Protein AF-0000000067701526 (afdb_homodimer)

Radius of gyration: 20.37 Å; Cα contacts (8 Å, |Δi|>4): 640; chains: 2; bounding box: 62×55×44 Å

Structure (mmCIF, N/CA/C/O backbone):
data_AF-0000000067701526-model_v1
#
loop_
_entity.id
_entity.type
_entity.pdbx_description
1 polymer 'C-type lectin domain-containing protein'
#
loop_
_atom_site.group_PDB
_atom_site.id
_atom_site.type_symbol
_atom_site.label_atom_id
_atom_site.label_alt_id
_atom_site.label_comp_id
_atom_site.label_asym_id
_atom_site.label_entity_id
_atom_site.label_seq_id
_atom_site.pdbx_PDB_ins_code
_atom_site.Cartn_x
_atom_site.Cartn_y
_atom_site.Cartn_z
_atom_site.occupancy
_atom_site.B_iso_or_equiv
_atom_site.auth_seq_id
_atom_site.auth_comp_id
_atom_site.auth_asym_id
_atom_site.auth_atom_id
_atom_site.pdbx_PDB_model_num
ATOM 1 N N . HIS A 1 1 ? 39.625 -8.375 4.285 1 40.81 1 HIS A N 1
ATOM 2 C CA . HIS A 1 1 ? 38.719 -8.391 3.15 1 40.81 1 HIS A CA 1
ATOM 3 C C . HIS A 1 1 ? 37.281 -8.508 3.615 1 40.81 1 HIS A C 1
ATOM 5 O O . HIS A 1 1 ? 36.844 -9.57 4.086 1 40.81 1 HIS A O 1
ATOM 11 N N . ASP A 1 2 ? 36.656 -7.477 4.184 1 46.53 2 ASP A N 1
ATOM 12 C CA . ASP A 1 2 ? 35.375 -7.363 4.863 1 46.53 2 ASP A CA 1
ATOM 13 C C . ASP A 1 2 ? 34.219 -7.715 3.924 1 46.53 2 ASP A C 1
ATOM 15 O O . ASP A 1 2 ? 33.906 -6.957 3.002 1 46.53 2 ASP A O 1
ATOM 19 N N . MET A 1 3 ? 34.094 -8.961 3.568 1 48.84 3 MET A N 1
ATOM 20 C CA . MET A 1 3 ? 33.125 -9.461 2.58 1 48.84 3 MET A CA 1
ATOM 21 C C . MET A 1 3 ? 31.719 -9.047 2.939 1 48.84 3 MET A C 1
ATOM 23 O O . MET A 1 3 ? 31.281 -9.227 4.078 1 48.84 3 MET A O 1
ATOM 27 N N . LYS A 1 4 ? 31.234 -7.996 2.352 1 58.03 4 LYS A N 1
ATOM 28 C CA . LYS A 1 4 ? 29.859 -7.578 2.557 1 58.03 4 LYS A CA 1
ATOM 29 C C . LYS A 1 4 ? 28.906 -8.773 2.48 1 58.03 4 LYS A C 1
ATOM 31 O O . LYS A 1 4 ? 29.031 -9.617 1.591 1 58.03 4 LYS A O 1
ATOM 36 N N . PRO A 1 5 ? 28.281 -9.047 3.572 1 64 5 PRO A N 1
ATOM 37 C CA . PRO A 1 5 ? 27.375 -10.195 3.561 1 64 5 PRO A CA 1
ATOM 38 C C . PRO A 1 5 ? 26.516 -10.25 2.297 1 64 5 PRO A C 1
ATOM 40 O O . PRO A 1 5 ? 26.156 -9.211 1.74 1 64 5 PRO A O 1
ATOM 43 N N . LYS A 1 6 ? 26.547 -11.297 1.595 1 71.44 6 LYS A N 1
ATOM 44 C CA . LYS A 1 6 ? 25.828 -11.5 0.347 1 71.44 6 LYS A CA 1
ATOM 45 C C . LYS A 1 6 ? 24.312 -11.414 0.572 1 71.44 6 LYS A C 1
ATOM 47 O O . LYS A 1 6 ? 23.797 -11.984 1.532 1 71.44 6 LYS A O 1
ATOM 52 N N . LYS A 1 7 ? 23.625 -10.594 -0.205 1 82.75 7 LYS A N 1
ATOM 53 C CA . LYS A 1 7 ? 22.156 -10.523 -0.244 1 82.75 7 LYS A CA 1
ATOM 54 C C . LYS A 1 7 ? 21.562 -11.844 -0.719 1 82.75 7 LYS A C 1
ATOM 56 O O . LYS A 1 7 ? 22 -12.406 -1.725 1 82.75 7 LYS A O 1
ATOM 61 N N . GLN A 1 8 ? 20.891 -12.586 0.17 1 88.44 8 GLN A N 1
ATOM 62 C CA . GLN A 1 8 ? 20.219 -13.812 -0.241 1 88.44 8 GLN A CA 1
ATOM 63 C C . GLN A 1 8 ? 18.766 -13.828 0.238 1 88.44 8 GLN A C 1
ATOM 65 O O . GLN A 1 8 ? 18.469 -13.328 1.324 1 88.44 8 GLN A O 1
ATOM 70 N N . CYS A 1 9 ? 17.953 -14.445 -0.616 1 94.56 9 CYS A N 1
ATOM 71 C CA . CYS A 1 9 ? 16.562 -14.633 -0.199 1 94.56 9 CYS A CA 1
ATOM 72 C C . CYS A 1 9 ? 16.469 -15.711 0.874 1 94.56 9 CYS A C 1
ATOM 74 O O . CYS A 1 9 ? 17.25 -16.656 0.885 1 94.56 9 CYS A O 1
ATOM 76 N N . PRO A 1 10 ? 15.594 -15.594 1.808 1 92.56 10 PRO A N 1
ATOM 77 C CA . PRO A 1 10 ? 15.359 -16.672 2.773 1 92.56 10 PRO A CA 1
ATOM 78 C C . PRO A 1 10 ? 14.977 -17.984 2.105 1 92.56 10 PRO A C 1
ATOM 80 O O . PRO A 1 10 ? 14.508 -18 0.963 1 92.56 10 PRO A O 1
ATOM 83 N N . ASN A 1 11 ? 15.18 -19.047 2.859 1 92.06 11 ASN A N 1
ATOM 84 C CA . ASN A 1 11 ? 14.805 -20.359 2.342 1 92.06 11 ASN A CA 1
ATOM 85 C C . ASN A 1 11 ? 13.352 -20.375 1.878 1 92.06 11 ASN A C 1
ATOM 87 O O . ASN A 1 11 ? 12.477 -19.828 2.545 1 92.06 11 ASN A O 1
ATOM 91 N N . GLY A 1 12 ? 13.117 -21.016 0.699 1 94.25 12 GLY A N 1
ATOM 92 C CA . GLY A 1 12 ? 11.766 -21.141 0.179 1 94.25 12 GLY A CA 1
ATOM 93 C C . GLY A 1 12 ? 11.383 -20.031 -0.775 1 94.25 12 GLY A C 1
ATOM 94 O O . GLY A 1 12 ? 10.414 -20.156 -1.53 1 94.25 12 GLY A O 1
ATOM 95 N N . TRP A 1 13 ? 12.133 -18.953 -0.686 1 96.69 13 TRP A N 1
ATOM 96 C CA . TRP A 1 13 ? 11.883 -17.828 -1.585 1 96.69 13 TRP A CA 1
ATOM 97 C C . TRP A 1 13 ? 12.773 -17.922 -2.818 1 96.69 13 TRP A C 1
ATOM 99 O O . TRP A 1 13 ? 13.906 -18.406 -2.746 1 96.69 13 TRP A O 1
ATOM 109 N N . THR A 1 14 ? 12.289 -17.453 -3.939 1 96.88 14 THR A N 1
ATOM 110 C CA . THR A 1 14 ? 13.039 -17.484 -5.191 1 96.88 14 THR A CA 1
ATOM 111 C C . THR A 1 14 ? 13.461 -16.062 -5.594 1 96.88 14 THR A C 1
ATOM 113 O O . THR A 1 14 ? 12.641 -15.148 -5.598 1 96.88 14 THR A O 1
ATOM 116 N N . GLU A 1 15 ? 14.672 -15.961 -5.941 1 95.31 15 GLU A N 1
ATOM 117 C CA . GLU A 1 15 ? 15.25 -14.648 -6.219 1 95.31 15 GLU A CA 1
ATOM 118 C C . GLU A 1 15 ? 15.047 -14.25 -7.68 1 95.31 15 GLU A C 1
ATOM 120 O O . GLU A 1 15 ? 15.18 -15.086 -8.578 1 95.31 15 GLU A O 1
ATOM 125 N N . TYR A 1 16 ? 14.695 -12.945 -7.859 1 96.31 16 TYR A N 1
ATOM 126 C CA . TYR A 1 16 ? 14.672 -12.312 -9.172 1 96.31 16 TYR A CA 1
ATOM 127 C C . TYR A 1 16 ? 14.945 -10.82 -9.062 1 96.31 16 TYR A C 1
ATOM 129 O O . TYR A 1 16 ? 14.172 -10.078 -8.453 1 96.31 16 TYR A O 1
ATOM 137 N N . SER A 1 17 ? 16.016 -10.312 -9.68 1 94.12 17 SER A N 1
ATOM 138 C CA . SER A 1 17 ? 16.359 -8.898 -9.766 1 94.12 17 SER A CA 1
ATOM 139 C C . SER A 1 17 ? 16.281 -8.227 -8.391 1 94.12 17 SER A C 1
ATOM 141 O O . SER A 1 17 ? 15.602 -7.219 -8.227 1 94.12 17 SER A O 1
ATOM 143 N N . ASN A 1 18 ? 16.875 -8.82 -7.422 1 92.94 18 ASN A N 1
ATOM 144 C CA . ASN A 1 18 ? 17 -8.305 -6.062 1 92.94 18 ASN A CA 1
ATOM 145 C C . ASN A 1 18 ? 15.664 -8.344 -5.324 1 92.94 18 ASN A C 1
ATOM 147 O O . ASN A 1 18 ? 15.453 -7.57 -4.387 1 92.94 18 ASN A O 1
ATOM 151 N N . LEU A 1 19 ? 14.805 -9.133 -5.797 1 96.5 19 LEU A N 1
ATOM 152 C CA . LEU A 1 19 ? 13.539 -9.406 -5.133 1 96.5 19 LEU A CA 1
ATOM 153 C C . LEU A 1 19 ? 13.398 -10.883 -4.809 1 96.5 19 LEU A C 1
ATOM 155 O O . LEU A 1 19 ? 14.023 -11.727 -5.457 1 96.5 19 LEU A O 1
ATOM 159 N N . CYS A 1 20 ? 12.68 -11.18 -3.812 1 97.44 20 CYS A N 1
ATOM 160 C CA . CYS A 1 20 ? 12.367 -12.547 -3.404 1 97.44 20 CYS A CA 1
ATOM 161 C C . CYS A 1 20 ? 10.875 -12.828 -3.543 1 97.44 20 CYS A C 1
ATOM 163 O O . CYS A 1 20 ? 10.047 -12.086 -3.01 1 97.44 20 CYS A O 1
ATOM 165 N N . PHE A 1 21 ? 10.586 -13.875 -4.211 1 98.44 21 PHE A N 1
ATOM 166 C CA . PHE A 1 21 ? 9.203 -14.242 -4.488 1 98.44 21 PHE A CA 1
ATOM 167 C C . PHE A 1 21 ? 8.859 -15.586 -3.854 1 98.44 21 PHE A C 1
ATOM 169 O O . PHE A 1 21 ? 9.719 -16.453 -3.736 1 98.44 21 PHE A O 1
ATOM 176 N N . ILE A 1 22 ? 7.641 -15.75 -3.506 1 98.31 22 ILE A N 1
ATOM 177 C CA . ILE A 1 22 ? 7.168 -17.047 -3.037 1 98.31 22 ILE A CA 1
ATOM 178 C C . ILE A 1 22 ? 5.719 -17.25 -3.473 1 98.31 22 ILE A C 1
ATOM 180 O O . ILE A 1 22 ? 4.938 -16.297 -3.531 1 98.31 22 ILE A O 1
ATOM 184 N N . TYR A 1 23 ? 5.43 -18.453 -3.879 1 98.56 23 TYR A N 1
ATOM 185 C CA . TYR A 1 23 ? 4.066 -18.859 -4.184 1 98.56 23 TYR A CA 1
ATOM 186 C C . TYR A 1 23 ? 3.375 -19.422 -2.945 1 98.56 23 TYR A C 1
ATOM 188 O O . TYR A 1 23 ? 3.898 -20.328 -2.291 1 98.56 23 TYR A O 1
ATOM 196 N N . VAL A 1 24 ? 2.225 -18.906 -2.625 1 98.62 24 VAL A N 1
ATOM 197 C CA . VAL A 1 24 ? 1.443 -19.375 -1.483 1 98.62 24 VAL A CA 1
ATOM 198 C C . VAL A 1 24 ? 0.252 -20.203 -1.971 1 98.62 24 VAL A C 1
ATOM 200 O O . VAL A 1 24 ? -0.674 -19.656 -2.58 1 98.62 24 VAL A O 1
ATOM 203 N N . PHE A 1 25 ? 0.194 -21.422 -1.595 1 97.75 25 PHE A N 1
ATOM 204 C CA . PHE A 1 25 ? -0.76 -22.391 -2.119 1 97.75 25 PHE A CA 1
ATOM 205 C C . PHE A 1 25 ? -2.145 -22.156 -1.525 1 97.75 25 PHE A C 1
ATOM 207 O O . PHE A 1 25 ? -3.156 -22.422 -2.182 1 97.75 25 PHE A O 1
ATOM 214 N N . HIS A 1 26 ? -2.158 -21.734 -0.288 1 97.88 26 HIS A N 1
ATOM 215 C CA . HIS A 1 26 ? -3.428 -21.625 0.419 1 97.88 26 HIS A CA 1
ATOM 216 C C . HIS A 1 26 ? -4.328 -20.578 -0.228 1 97.88 26 HIS A C 1
ATOM 218 O O . HIS A 1 26 ? -3.914 -19.422 -0.409 1 97.88 26 HIS A O 1
ATOM 224 N N . ALA A 1 27 ? -5.535 -20.984 -0.622 1 98.38 27 ALA A N 1
ATOM 225 C CA . ALA A 1 27 ? -6.484 -20.062 -1.243 1 98.38 27 ALA A CA 1
ATOM 226 C C . ALA A 1 27 ? -7.078 -19.109 -0.214 1 98.38 27 ALA A C 1
ATOM 228 O O . ALA A 1 27 ? -7.543 -19.531 0.845 1 98.38 27 ALA A O 1
ATOM 229 N N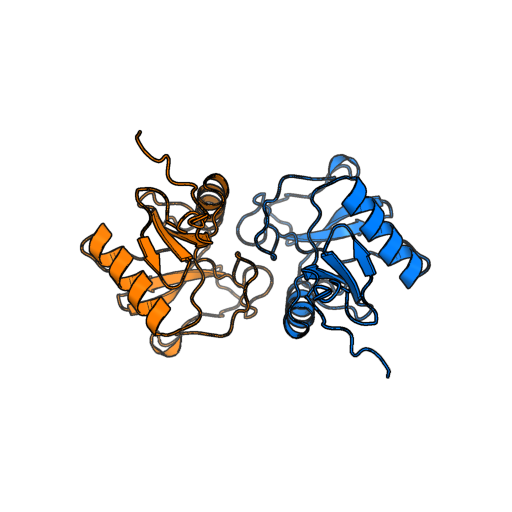 . MET A 1 28 ? -7.023 -17.844 -0.523 1 98.69 28 MET A N 1
ATOM 230 C CA . MET A 1 28 ? -7.512 -16.766 0.335 1 98.69 28 MET A CA 1
ATOM 231 C C . MET A 1 28 ? -8.141 -15.656 -0.494 1 98.69 28 MET A C 1
ATOM 233 O O . MET A 1 28 ? -7.934 -15.586 -1.707 1 98.69 28 MET A O 1
ATOM 237 N N . SER A 1 29 ? -8.977 -14.859 0.149 1 98.5 29 SER A N 1
ATOM 238 C CA . SER A 1 29 ? -9.367 -13.617 -0.511 1 98.5 29 SER A CA 1
ATOM 239 C C . SER A 1 29 ? -8.148 -12.734 -0.772 1 98.5 29 SER A C 1
ATOM 241 O O . SER A 1 29 ? -7.07 -12.977 -0.234 1 98.5 29 SER A O 1
ATOM 243 N N . TRP A 1 30 ? -8.312 -11.805 -1.614 1 98.56 30 TRP A N 1
ATOM 244 C CA . TRP A 1 30 ? -7.207 -10.898 -1.925 1 98.56 30 TRP A CA 1
ATOM 245 C C . TRP A 1 30 ? -6.664 -10.25 -0.658 1 98.56 30 TRP A C 1
ATOM 247 O O . TRP A 1 30 ? -5.449 -10.195 -0.452 1 98.56 30 TRP A O 1
ATOM 257 N N . ALA A 1 31 ? -7.578 -9.75 0.185 1 98.44 31 ALA A N 1
ATOM 258 C CA . ALA A 1 31 ? -7.184 -9.062 1.412 1 98.44 31 ALA A CA 1
ATOM 259 C C . ALA A 1 31 ? -6.484 -10.016 2.377 1 98.44 31 ALA A C 1
ATOM 261 O O . ALA A 1 31 ? -5.484 -9.648 2.998 1 98.44 31 ALA A O 1
ATOM 262 N N . GLN A 1 32 ? -7.051 -11.156 2.514 1 98.69 32 GLN A N 1
ATOM 263 C CA . GLN A 1 32 ? -6.426 -12.156 3.373 1 98.69 32 GLN A CA 1
ATOM 264 C C . GLN A 1 32 ? -5.047 -12.547 2.85 1 98.69 32 GLN A C 1
ATOM 266 O O . GLN A 1 32 ? -4.129 -12.797 3.633 1 98.69 32 GLN A O 1
ATOM 271 N N . ALA A 1 33 ? -4.918 -12.695 1.568 1 98.88 33 ALA A N 1
ATOM 272 C CA . ALA A 1 33 ? -3.629 -13 0.951 1 98.88 33 ALA A CA 1
ATOM 273 C C . ALA A 1 33 ? -2.607 -11.906 1.25 1 98.88 33 ALA A C 1
ATOM 275 O O . ALA A 1 33 ? -1.458 -12.195 1.591 1 98.88 33 ALA A O 1
ATOM 276 N N . GLN A 1 34 ? -3.02 -10.648 1.104 1 98.75 34 GLN A N 1
ATOM 277 C CA . GLN A 1 34 ? -2.121 -9.539 1.428 1 98.75 34 GLN A CA 1
ATOM 278 C C . GLN A 1 34 ? -1.713 -9.578 2.898 1 98.75 34 GLN A C 1
ATOM 280 O O . GLN A 1 34 ? -0.557 -9.312 3.234 1 98.75 34 GLN A O 1
ATOM 285 N N . ARG A 1 35 ? -2.627 -9.844 3.752 1 98.31 35 ARG A N 1
ATOM 286 C CA . ARG A 1 35 ? -2.301 -9.953 5.168 1 98.31 35 ARG A CA 1
ATOM 287 C C . ARG A 1 35 ? -1.279 -11.055 5.41 1 98.31 35 ARG A C 1
ATOM 289 O O . ARG A 1 35 ? -0.367 -10.898 6.227 1 98.31 35 ARG A O 1
ATOM 296 N N . ASN A 1 36 ? -1.494 -12.188 4.797 1 98.5 36 ASN A N 1
ATOM 297 C CA . ASN A 1 36 ? -0.546 -13.297 4.918 1 98.5 36 ASN A CA 1
ATOM 298 C C . ASN A 1 36 ? 0.851 -12.883 4.457 1 98.5 36 ASN A C 1
ATOM 300 O O . ASN A 1 36 ? 1.844 -13.219 5.105 1 98.5 36 ASN A O 1
ATOM 304 N N . CYS A 1 37 ? 0.937 -12.227 3.281 1 98.56 37 CYS A N 1
ATOM 305 C CA . CYS A 1 37 ? 2.221 -11.719 2.811 1 98.56 37 CYS A CA 1
ATOM 306 C C . CYS A 1 37 ? 2.83 -10.758 3.82 1 98.56 37 CYS A C 1
ATOM 308 O O . CYS A 1 37 ? 4.035 -10.797 4.082 1 98.56 37 CYS A O 1
ATOM 310 N N . ASP A 1 38 ? 2.031 -9.922 4.352 1 97.44 38 ASP A N 1
ATOM 311 C CA . ASP A 1 38 ? 2.473 -8.93 5.328 1 97.44 38 ASP A CA 1
ATOM 312 C C . ASP A 1 38 ? 3.127 -9.602 6.535 1 97.44 38 ASP A C 1
ATOM 314 O O . ASP A 1 38 ? 4.113 -9.102 7.074 1 97.44 38 ASP A O 1
ATOM 318 N N . PHE A 1 39 ? 2.562 -10.656 6.969 1 96.19 39 PHE A N 1
ATOM 319 C CA . PHE A 1 39 ? 3.113 -11.391 8.102 1 96.19 39 PHE A CA 1
ATOM 320 C C . PHE A 1 39 ? 4.539 -11.836 7.812 1 96.19 39 PHE A C 1
ATOM 322 O O . PHE A 1 39 ? 5.359 -11.945 8.727 1 96.19 39 PHE A O 1
ATOM 329 N N . MET A 1 40 ? 4.852 -12.023 6.562 1 95.88 40 MET A N 1
ATOM 330 C CA . MET A 1 40 ? 6.191 -12.438 6.16 1 95.88 40 MET A CA 1
ATOM 331 C C . MET A 1 40 ? 7.035 -11.234 5.754 1 95.88 40 MET A C 1
ATOM 333 O O . MET A 1 40 ? 8.039 -11.383 5.059 1 95.88 40 MET A O 1
ATOM 337 N N . LYS A 1 41 ? 6.516 -10.047 6.125 1 95.31 41 LYS A N 1
ATOM 338 C CA . LYS A 1 41 ? 7.195 -8.789 5.805 1 95.31 41 LYS A CA 1
ATOM 339 C C . LYS A 1 41 ? 7.328 -8.609 4.293 1 95.31 41 LYS A C 1
ATOM 341 O O . LYS A 1 41 ? 8.383 -8.188 3.805 1 95.31 41 LYS A O 1
ATOM 346 N N . ALA A 1 42 ? 6.363 -9.039 3.605 1 97.88 42 ALA A N 1
ATOM 347 C CA . ALA A 1 42 ? 6.254 -8.977 2.15 1 97.88 42 ALA A CA 1
ATOM 348 C C . ALA A 1 42 ? 4.93 -8.344 1.728 1 97.88 42 ALA A C 1
ATOM 350 O O . ALA A 1 42 ? 4.211 -7.781 2.557 1 97.88 42 ALA A O 1
ATOM 351 N N . ASN A 1 43 ? 4.676 -8.281 0.457 1 98.75 43 ASN A N 1
ATOM 352 C CA . ASN A 1 43 ? 3.414 -7.871 -0.151 1 98.75 43 ASN A CA 1
ATOM 353 C C . ASN A 1 43 ? 3.006 -8.805 -1.284 1 98.75 43 ASN A C 1
ATOM 355 O O . ASN A 1 43 ? 3.824 -9.586 -1.772 1 98.75 43 ASN A O 1
ATOM 359 N N . LEU A 1 44 ? 1.686 -8.773 -1.616 1 98.81 44 LEU A N 1
ATOM 360 C CA . LEU A 1 44 ? 1.337 -9.367 -2.904 1 98.81 44 LEU A CA 1
ATOM 361 C C . LEU A 1 44 ? 2.191 -8.773 -4.02 1 98.81 44 LEU A C 1
ATOM 363 O O . LEU A 1 44 ? 2.459 -7.57 -4.035 1 98.81 44 LEU A O 1
ATOM 367 N N . ALA A 1 45 ? 2.574 -9.586 -4.941 1 98.44 45 ALA A N 1
ATOM 368 C CA . ALA A 1 45 ? 3.615 -9.234 -5.906 1 98.44 45 ALA A CA 1
ATOM 369 C C . ALA A 1 45 ? 3.094 -8.242 -6.941 1 98.44 45 ALA A C 1
ATOM 371 O O . ALA A 1 45 ? 1.938 -8.328 -7.363 1 98.44 45 ALA A O 1
ATOM 372 N N . SER A 1 46 ? 3.928 -7.359 -7.309 1 97.69 46 SER A N 1
ATOM 373 C CA . SER A 1 46 ? 3.75 -6.496 -8.469 1 97.69 46 SER A CA 1
ATOM 374 C C . SER A 1 46 ? 4.609 -6.961 -9.641 1 97.69 46 SER A C 1
ATOM 376 O O . SER A 1 46 ? 5.523 -7.766 -9.461 1 97.69 46 SER A O 1
ATOM 378 N N . VAL A 1 47 ? 4.254 -6.527 -10.805 1 95.06 47 VAL A N 1
ATOM 379 C CA . VAL A 1 47 ? 4.996 -6.859 -12.016 1 95.06 47 VAL A CA 1
ATOM 380 C C . VAL A 1 47 ? 5.25 -5.598 -12.828 1 95.06 47 VAL A C 1
ATOM 382 O O . VAL A 1 47 ? 4.324 -4.824 -13.094 1 95.06 47 VAL A O 1
ATOM 385 N N . HIS A 1 48 ? 6.504 -5.453 -13.242 1 95.06 48 HIS A N 1
ATOM 386 C CA . HIS A 1 48 ? 6.852 -4.168 -13.836 1 95.06 48 HIS A CA 1
ATOM 387 C C . HIS A 1 48 ? 7.402 -4.344 -15.25 1 95.06 48 HIS A C 1
ATOM 389 O O . HIS A 1 48 ? 7.504 -3.377 -16 1 95.06 48 HIS A O 1
ATOM 395 N N . THR A 1 49 ? 7.773 -5.547 -15.625 1 93.88 49 THR A N 1
ATOM 396 C CA . THR A 1 49 ? 8.258 -5.836 -16.969 1 93.88 49 THR A CA 1
ATOM 397 C C . THR A 1 49 ? 7.727 -7.184 -17.453 1 93.88 49 THR A C 1
ATOM 399 O O . THR A 1 49 ? 7.191 -7.965 -16.672 1 93.88 49 THR A O 1
ATOM 402 N N . PHE A 1 50 ? 7.855 -7.391 -18.781 1 91.12 50 PHE A N 1
ATOM 403 C CA . PHE A 1 50 ? 7.465 -8.664 -19.375 1 91.12 50 PHE A CA 1
ATOM 404 C C . PHE A 1 50 ? 8.297 -9.805 -18.797 1 91.12 50 PHE A C 1
ATOM 406 O O . PHE A 1 50 ? 7.77 -10.891 -18.516 1 91.12 50 PHE A O 1
ATOM 413 N N . GLU A 1 51 ? 9.531 -9.539 -18.594 1 94.25 51 GLU A N 1
ATOM 414 C CA . GLU A 1 51 ? 10.43 -10.555 -18.062 1 94.25 51 GLU A CA 1
ATOM 415 C C . GLU A 1 51 ? 10.039 -10.945 -16.641 1 94.25 51 GLU A C 1
ATOM 417 O O . GLU A 1 51 ? 10.062 -12.125 -16.281 1 94.25 51 GLU A O 1
ATOM 422 N N . GLU A 1 52 ? 9.758 -9.938 -15.875 1 94.75 52 GLU A N 1
ATOM 423 C CA . GLU A 1 52 ? 9.32 -10.195 -14.508 1 94.75 52 GLU A CA 1
ATOM 424 C C . GLU A 1 52 ? 8.016 -10.992 -14.484 1 94.75 52 GLU A C 1
ATOM 426 O O . GLU A 1 52 ? 7.836 -11.867 -13.641 1 94.75 52 GLU A O 1
ATOM 431 N N . TYR A 1 53 ? 7.113 -10.719 -15.375 1 92.81 53 TYR A N 1
ATOM 432 C CA . TYR A 1 53 ? 5.859 -11.453 -15.5 1 92.81 53 TYR A CA 1
ATOM 433 C C . TYR A 1 53 ? 6.117 -12.922 -15.82 1 92.81 53 TYR A C 1
ATOM 435 O O . TYR A 1 53 ? 5.516 -13.805 -15.211 1 92.81 53 TYR A O 1
ATOM 443 N N . LYS A 1 54 ? 6.953 -13.164 -16.781 1 92.44 54 LYS A N 1
ATOM 444 C CA . LYS A 1 54 ? 7.305 -14.531 -17.156 1 92.44 54 LYS A CA 1
ATOM 445 C C . LYS A 1 54 ? 7.926 -15.281 -15.977 1 92.44 54 LYS A C 1
ATOM 447 O O . LYS A 1 54 ? 7.66 -16.469 -15.781 1 92.44 54 LYS A O 1
ATOM 452 N N . PHE A 1 55 ? 8.742 -14.57 -15.305 1 96.19 55 PHE A N 1
ATOM 453 C CA . PHE A 1 55 ? 9.344 -15.18 -14.125 1 96.19 55 PHE A CA 1
ATOM 454 C C . PHE A 1 55 ? 8.266 -15.656 -13.148 1 96.19 55 PHE A C 1
ATOM 456 O O . PHE A 1 55 ? 8.328 -16.781 -12.648 1 96.19 55 PHE A O 1
ATOM 463 N N . VAL A 1 56 ? 7.285 -14.758 -12.836 1 96.19 56 VAL A N 1
ATOM 464 C CA . VAL A 1 56 ? 6.207 -15.078 -11.914 1 96.19 56 VAL A CA 1
ATOM 465 C C . VAL A 1 56 ? 5.406 -16.266 -12.445 1 96.19 56 VAL A C 1
ATOM 467 O O . VAL A 1 56 ? 5.043 -17.172 -11.68 1 96.19 56 VAL A O 1
ATOM 470 N N . GLN A 1 57 ? 5.125 -16.297 -13.742 1 93.69 57 GLN A N 1
ATOM 471 C CA . GLN A 1 57 ? 4.422 -17.422 -14.352 1 93.69 57 GLN A CA 1
ATOM 472 C C . GLN A 1 57 ? 5.184 -18.734 -14.148 1 93.69 57 GLN A C 1
ATOM 474 O O . GLN A 1 57 ? 4.582 -19.766 -13.859 1 93.69 57 GLN A O 1
ATOM 479 N N . HIS A 1 58 ? 6.449 -18.656 -14.312 1 95.62 58 HIS A N 1
ATOM 480 C CA . HIS A 1 58 ? 7.281 -19.844 -14.141 1 95.62 58 HIS A CA 1
ATOM 481 C C . HIS A 1 58 ? 7.277 -20.297 -12.688 1 95.62 58 HIS A C 1
ATOM 483 O O . HIS A 1 58 ? 7.258 -21.5 -12.414 1 95.62 58 HIS A O 1
ATOM 489 N N . LEU A 1 59 ? 7.363 -19.359 -11.805 1 97.31 59 LEU A N 1
ATOM 490 C CA . LEU A 1 59 ? 7.305 -19.688 -10.383 1 97.31 59 LEU A CA 1
ATOM 491 C C . LEU A 1 59 ? 6.039 -20.469 -10.047 1 97.31 59 LEU A C 1
ATOM 493 O O . LEU A 1 59 ? 6.09 -21.469 -9.336 1 97.31 59 LEU A O 1
ATOM 497 N N . ILE A 1 60 ? 4.918 -20.031 -10.57 1 96.5 60 ILE A N 1
ATOM 498 C CA . ILE A 1 60 ? 3.633 -20.672 -10.328 1 96.5 60 ILE A CA 1
ATOM 499 C C . ILE A 1 60 ? 3.627 -22.078 -10.945 1 96.5 60 ILE A C 1
ATOM 501 O O . ILE A 1 60 ? 3.248 -23.047 -10.297 1 96.5 60 ILE A O 1
ATOM 505 N N . PHE A 1 61 ? 4.066 -22.125 -12.141 1 95 61 PHE A N 1
ATOM 506 C CA . PHE A 1 61 ? 4.074 -23.406 -12.844 1 95 61 PHE A CA 1
ATOM 507 C C . PHE A 1 61 ? 4.965 -24.406 -12.133 1 95 61 PHE A C 1
ATOM 509 O O . PHE A 1 61 ? 4.605 -25.578 -12 1 95 61 PHE A O 1
ATOM 516 N N . ASN A 1 62 ? 6.125 -23.969 -11.742 1 96.25 62 ASN A N 1
ATOM 517 C CA . ASN A 1 62 ? 7.059 -24.844 -11.055 1 96.25 62 ASN A CA 1
ATOM 518 C C . ASN A 1 62 ? 6.5 -25.328 -9.719 1 96.25 62 ASN A C 1
ATOM 520 O O . ASN A 1 62 ? 6.816 -26.438 -9.273 1 96.25 62 ASN A O 1
ATOM 524 N N . SER A 1 63 ? 5.68 -24.5 -9.164 1 95.81 63 SER A N 1
ATOM 525 C CA . SER A 1 63 ? 5.125 -24.812 -7.852 1 95.81 63 SER A CA 1
ATOM 526 C C . SER A 1 63 ? 3.908 -25.734 -7.973 1 95.81 63 SER A C 1
ATOM 528 O O . SER A 1 63 ? 3.639 -26.531 -7.082 1 95.81 63 SER A O 1
ATOM 530 N N . THR A 1 64 ? 3.162 -25.625 -9.062 1 95.31 64 THR A N 1
ATOM 531 C CA . THR A 1 64 ? 1.861 -26.281 -9.125 1 95.31 64 THR A CA 1
ATOM 532 C C . THR A 1 64 ? 1.79 -27.234 -10.32 1 95.31 64 THR A C 1
ATOM 534 O O . THR A 1 64 ? 0.867 -28.047 -10.422 1 95.31 64 THR A O 1
ATOM 537 N N . HIS A 1 65 ? 2.736 -27.172 -11.227 1 94.31 65 HIS A N 1
ATOM 538 C CA . HIS A 1 65 ? 2.758 -27.906 -12.484 1 94.31 65 HIS A CA 1
ATOM 539 C C . HIS A 1 65 ? 1.548 -27.547 -13.344 1 94.31 65 HIS A C 1
ATOM 541 O O . HIS A 1 65 ? 1.048 -28.406 -14.094 1 94.31 65 HIS A O 1
ATOM 547 N N . ALA A 1 66 ? 1.026 -26.344 -13.109 1 91.94 66 ALA A N 1
ATOM 548 C CA . ALA A 1 66 ? -0.093 -25.812 -13.883 1 91.94 66 ALA A CA 1
ATOM 549 C C . ALA A 1 66 ? -0.091 -24.297 -13.875 1 91.94 66 ALA A C 1
ATOM 551 O O . ALA A 1 66 ? 0.628 -23.672 -13.086 1 91.94 66 ALA A O 1
ATOM 552 N N . SER A 1 67 ? -0.802 -23.703 -14.789 1 91.5 67 SER A N 1
ATOM 553 C CA . SER A 1 67 ? -1.026 -22.266 -14.781 1 91.5 67 SER A CA 1
ATOM 554 C C . SER A 1 67 ? -2.197 -21.891 -13.875 1 91.5 67 SER A C 1
ATOM 556 O O . SER A 1 67 ? -3.227 -21.406 -14.352 1 91.5 67 SER A O 1
ATOM 558 N N . GLN A 1 68 ? -1.965 -21.984 -12.648 1 93.5 68 GLN A N 1
ATOM 559 C CA . GLN A 1 68 ? -3.01 -21.797 -11.648 1 93.5 68 GLN A CA 1
ATOM 560 C C . GLN A 1 68 ? -3.371 -20.312 -11.508 1 93.5 68 GLN A C 1
ATOM 562 O O . GLN A 1 68 ? -2.488 -19.453 -11.477 1 93.5 68 GLN A O 1
ATOM 567 N N . GLN A 1 69 ? -4.691 -20 -11.547 1 94.75 69 GLN A N 1
ATOM 568 C CA . GLN A 1 69 ? -5.113 -18.641 -11.203 1 94.75 69 GLN A CA 1
ATOM 569 C C . GLN A 1 69 ? -4.531 -18.203 -9.867 1 94.75 69 GLN A C 1
ATOM 571 O O . GLN A 1 69 ? -4.582 -18.953 -8.883 1 94.75 69 GLN A O 1
ATOM 576 N N . THR A 1 70 ? -3.955 -16.984 -9.875 1 97 70 THR A N 1
ATOM 577 C CA . THR A 1 70 ? -3.176 -16.547 -8.719 1 97 70 THR A CA 1
ATOM 578 C C . THR A 1 70 ? -3.314 -15.039 -8.516 1 97 70 THR A C 1
ATOM 580 O O . THR A 1 70 ? -3.27 -14.266 -9.477 1 97 70 THR A O 1
ATOM 583 N N . TRP A 1 71 ? -3.525 -14.648 -7.195 1 98.12 71 TRP A N 1
ATOM 584 C CA . TRP A 1 71 ? -3.574 -13.227 -6.875 1 98.12 71 TRP A CA 1
ATOM 585 C C . TRP A 1 71 ? -2.215 -12.57 -7.098 1 98.12 71 TRP A C 1
ATOM 587 O O . TRP A 1 71 ? -1.18 -13.133 -6.73 1 98.12 71 TRP A O 1
ATOM 597 N N . LEU A 1 72 ? -2.232 -11.445 -7.715 1 97.81 72 LEU A N 1
ATOM 598 C CA . LEU A 1 72 ? -1.158 -10.461 -7.609 1 97.81 72 LEU A CA 1
ATOM 599 C C . LEU A 1 72 ? -1.619 -9.234 -6.832 1 97.81 72 LEU A C 1
ATOM 601 O O . LEU A 1 72 ? -2.744 -9.203 -6.328 1 97.81 72 LEU A O 1
ATOM 605 N N . GLY A 1 73 ? -0.74 -8.266 -6.73 1 98.44 73 GLY A N 1
ATOM 606 C CA . GLY A 1 73 ? -0.99 -7.176 -5.801 1 98.44 73 GLY A CA 1
ATOM 607 C C . GLY A 1 73 ? -1.769 -6.031 -6.418 1 98.44 73 GLY A C 1
ATOM 608 O O . GLY A 1 73 ? -1.902 -4.965 -5.809 1 98.44 73 GLY A O 1
ATOM 609 N N . GLY A 1 74 ? -2.277 -6.156 -7.566 1 97.19 74 GLY A N 1
ATOM 610 C CA . GLY A 1 74 ? -2.99 -5.074 -8.234 1 97.19 74 GLY A CA 1
ATOM 611 C C . GLY A 1 74 ? -4.461 -5.012 -7.863 1 97.19 74 GLY A C 1
ATOM 612 O O . GLY A 1 74 ? -5.109 -6.047 -7.695 1 97.19 74 GLY A O 1
ATOM 613 N N . SER A 1 75 ? -5.023 -3.795 -7.746 1 96.31 75 SER A N 1
ATOM 614 C CA . SER A 1 75 ? -6.445 -3.598 -7.488 1 96.31 75 SER A CA 1
ATOM 615 C C . SER A 1 75 ? -6.895 -2.201 -7.91 1 96.31 75 SER A C 1
ATOM 617 O O . SER A 1 75 ? -6.098 -1.26 -7.898 1 96.31 75 SER A O 1
ATOM 619 N N . ASP A 1 76 ? -8.094 -2.115 -8.32 1 95.31 76 ASP A N 1
ATOM 620 C CA . ASP A 1 76 ? -8.719 -0.818 -8.562 1 95.31 76 ASP A CA 1
ATOM 621 C C . ASP A 1 76 ? -9.977 -0.649 -7.715 1 95.31 76 ASP A C 1
ATOM 623 O O . ASP A 1 76 ? -10.969 -0.068 -8.172 1 95.31 76 ASP A O 1
ATOM 627 N N . ALA A 1 77 ? -9.977 -1.148 -6.535 1 94.5 77 ALA A N 1
ATOM 628 C CA . ALA A 1 77 ? -11.133 -1.235 -5.652 1 94.5 77 ALA A CA 1
ATOM 629 C C . ALA A 1 77 ? -11.562 0.148 -5.164 1 94.5 77 ALA A C 1
ATOM 631 O O . ALA A 1 77 ? -12.727 0.367 -4.836 1 94.5 77 ALA A O 1
ATOM 632 N N . GLN A 1 78 ? -10.578 1.087 -5.043 1 94.69 78 GLN A N 1
ATOM 633 C CA . GLN A 1 78 ? -10.914 2.414 -4.539 1 94.69 78 GLN A CA 1
ATOM 634 C C . GLN A 1 78 ? -11.711 3.213 -5.566 1 94.69 78 GLN A C 1
ATOM 636 O O . GLN A 1 78 ? -12.547 4.039 -5.207 1 94.69 78 GLN A O 1
ATOM 641 N N . GLU A 1 79 ? -11.391 2.947 -6.758 1 93.31 79 GLU A N 1
ATOM 642 C CA . GLU A 1 79 ? -12.078 3.584 -7.883 1 93.31 79 GLU A CA 1
ATOM 643 C C . GLU A 1 79 ? -11.859 2.801 -9.172 1 93.31 79 GLU A C 1
ATOM 645 O O . GLU A 1 79 ? -10.719 2.596 -9.602 1 93.31 79 GLU A O 1
ATOM 650 N N . ASN A 1 80 ? -13 2.443 -9.742 1 90.88 80 ASN A N 1
ATOM 651 C CA . ASN A 1 80 ? -12.945 1.635 -10.953 1 90.88 80 ASN A CA 1
ATOM 652 C C . ASN A 1 80 ? -12.055 2.275 -12.016 1 90.88 80 ASN A C 1
ATOM 654 O O . ASN A 1 80 ? -12.219 3.451 -12.344 1 90.88 80 ASN A O 1
ATOM 658 N N . GLY A 1 81 ? -11.07 1.499 -12.555 1 90.38 81 GLY A N 1
ATOM 659 C CA . GLY A 1 81 ? -10.195 1.965 -13.625 1 90.38 81 GLY A CA 1
ATOM 660 C C . GLY A 1 81 ? -8.883 2.533 -13.117 1 90.38 81 GLY A C 1
ATOM 661 O O . GLY A 1 81 ? -7.938 2.699 -13.891 1 90.38 81 GLY A O 1
ATOM 662 N N . TYR A 1 82 ? -8.781 2.812 -11.836 1 93.56 82 TYR A N 1
ATOM 663 C CA . TYR A 1 82 ? -7.535 3.264 -11.219 1 93.56 82 TYR A CA 1
ATOM 664 C C . TYR A 1 82 ? -6.805 2.107 -10.547 1 93.56 82 TYR A C 1
ATOM 666 O O . TYR A 1 82 ? -7.105 1.756 -9.406 1 93.56 82 TYR A O 1
ATOM 674 N N . TRP A 1 83 ? -5.781 1.629 -11.273 1 95 83 TRP A N 1
ATOM 675 C CA . TRP A 1 83 ? -5.074 0.453 -10.773 1 95 83 TRP A CA 1
ATOM 676 C C . TRP A 1 83 ? -3.84 0.855 -9.977 1 95 83 TRP A C 1
ATOM 678 O O . TRP A 1 83 ? -3.1 1.756 -10.375 1 95 83 TRP A O 1
ATOM 688 N N . PHE A 1 84 ? -3.711 0.184 -8.828 1 97.69 84 PHE A N 1
ATOM 689 C CA . PHE A 1 84 ? -2.551 0.406 -7.973 1 97.69 84 PHE A CA 1
ATOM 690 C C . PHE A 1 84 ? -1.956 -0.92 -7.516 1 97.69 84 PHE A C 1
ATOM 692 O O . PHE A 1 84 ? -2.678 -1.904 -7.344 1 97.69 84 PHE A O 1
ATOM 699 N N . TRP A 1 85 ? -0.586 -0.901 -7.414 1 98.19 85 TRP A N 1
ATOM 700 C CA . TRP A 1 85 ? 0.079 -2.008 -6.734 1 98.19 85 TRP A CA 1
ATOM 701 C C . TRP A 1 85 ? 0.067 -1.806 -5.223 1 98.19 85 TRP A C 1
ATOM 703 O O . TRP A 1 85 ? 0.301 -0.697 -4.734 1 98.19 85 TRP A O 1
ATOM 713 N N . ILE A 1 86 ? -0.162 -2.846 -4.469 1 98.56 86 ILE A N 1
ATOM 714 C CA . ILE A 1 86 ? -0.291 -2.754 -3.02 1 98.56 86 ILE A CA 1
ATOM 715 C C . ILE A 1 86 ? 1.087 -2.568 -2.389 1 98.56 86 ILE A C 1
ATOM 717 O O . ILE A 1 86 ? 1.196 -2.189 -1.22 1 98.56 86 ILE A O 1
ATOM 721 N N . ASP A 1 87 ? 2.193 -2.838 -3.156 1 97.62 87 ASP A N 1
ATOM 722 C CA . ASP A 1 87 ? 3.529 -2.705 -2.586 1 97.62 87 ASP A CA 1
ATOM 723 C C . ASP A 1 87 ? 4.055 -1.281 -2.748 1 97.62 87 ASP A C 1
ATOM 725 O O . ASP A 1 87 ? 5.215 -1.001 -2.428 1 97.62 87 ASP A O 1
ATOM 729 N N . GLY A 1 88 ? 3.23 -0.394 -3.275 1 96.69 88 GLY A N 1
ATOM 730 C CA . GLY A 1 88 ? 3.582 1.016 -3.34 1 96.69 88 GLY A CA 1
ATOM 731 C C . GLY A 1 88 ? 4.316 1.39 -4.613 1 96.69 88 GLY A C 1
ATOM 732 O O . GLY A 1 88 ? 4.566 2.57 -4.867 1 96.69 88 GLY A O 1
ATOM 733 N N . THR A 1 89 ? 4.715 0.427 -5.414 1 96.75 89 THR A N 1
ATOM 734 C CA . THR A 1 89 ? 5.402 0.731 -6.664 1 96.75 89 THR A CA 1
ATOM 735 C C . THR A 1 89 ? 4.418 1.235 -7.715 1 96.75 89 THR A C 1
ATOM 737 O O . THR A 1 89 ? 3.201 1.127 -7.535 1 96.75 89 THR A O 1
ATOM 740 N N . GLN A 1 90 ? 4.93 1.808 -8.75 1 95.5 90 GLN A N 1
ATOM 741 C CA . GLN A 1 90 ? 4.094 2.439 -9.766 1 95.5 90 GLN A CA 1
ATOM 742 C C . GLN A 1 90 ? 3.496 1.4 -10.711 1 95.5 90 GLN A C 1
ATOM 744 O O . GLN A 1 90 ? 4.172 0.443 -11.094 1 95.5 90 GLN A O 1
ATOM 749 N N . PHE A 1 91 ? 2.23 1.599 -11.023 1 94.81 91 PHE A N 1
ATOM 750 C CA . PHE A 1 91 ? 1.517 0.73 -11.953 1 94.81 91 PHE A CA 1
ATOM 751 C C . PHE A 1 91 ? 1.755 1.163 -13.398 1 94.81 91 PHE A C 1
ATOM 753 O O . PHE A 1 91 ? 0.973 1.935 -13.953 1 94.81 91 PHE A O 1
ATOM 760 N N . ARG A 1 92 ? 2.842 0.673 -14.023 1 88.75 92 ARG A N 1
ATOM 761 C CA . ARG A 1 92 ? 3.227 1.179 -15.336 1 88.75 92 ARG A CA 1
ATOM 762 C C . ARG A 1 92 ? 3.133 0.084 -16.391 1 88.75 92 ARG A C 1
ATOM 764 O O . ARG A 1 92 ? 2.969 0.373 -17.578 1 88.75 92 ARG A O 1
ATOM 771 N N . TYR A 1 93 ? 3.324 -1.17 -16.047 1 85.5 93 TYR A N 1
ATOM 772 C CA . TYR A 1 93 ? 3.254 -2.295 -16.969 1 85.5 93 TYR A CA 1
ATOM 773 C C . TYR A 1 93 ? 1.927 -3.033 -16.828 1 85.5 93 TYR A C 1
ATOM 775 O O . TYR A 1 93 ? 1.473 -3.301 -15.711 1 85.5 93 TYR A O 1
ATOM 783 N N . THR A 1 94 ? 1.239 -3.213 -18.016 1 78.69 94 THR A N 1
ATOM 784 C CA . THR A 1 94 ? 0.023 -4.016 -17.984 1 78.69 94 THR A CA 1
ATOM 785 C C . THR A 1 94 ? 0.033 -5.047 -19.109 1 78.69 94 THR A C 1
ATOM 787 O O . THR A 1 94 ? 0.749 -4.887 -20.109 1 78.69 94 THR A O 1
ATOM 790 N N . ASN A 1 95 ? -0.513 -6.109 -18.859 1 75.19 95 ASN A N 1
ATOM 791 C CA . ASN A 1 95 ? -0.646 -7.172 -19.844 1 75.19 95 ASN A CA 1
ATOM 792 C C . ASN A 1 95 ? -2.104 -7.582 -20.047 1 75.19 95 ASN A C 1
ATOM 794 O O . ASN A 1 95 ? -2.422 -8.773 -20.047 1 75.19 95 ASN A O 1
ATOM 798 N N . TRP A 1 96 ? -2.875 -6.539 -20.219 1 71.44 96 TRP A N 1
ATOM 799 C CA . TRP A 1 96 ? -4.301 -6.789 -20.406 1 71.44 96 TRP A CA 1
ATOM 800 C C . TRP A 1 96 ? -4.586 -7.309 -21.812 1 71.44 96 TRP A C 1
ATOM 802 O O . TRP A 1 96 ? -5.617 -7.945 -22.047 1 71.44 96 TRP A O 1
ATOM 812 N N . TYR A 1 97 ? -3.771 -6.957 -22.625 1 65.12 97 TYR A N 1
ATOM 813 C CA . TYR A 1 97 ? -3.971 -7.141 -24.062 1 65.12 97 TYR A CA 1
ATOM 814 C C . TYR A 1 97 ? -4.227 -8.609 -24.391 1 65.12 97 TYR A C 1
ATOM 816 O O . TYR A 1 97 ? -4.98 -8.922 -25.312 1 65.12 97 TYR A O 1
ATOM 824 N N . TRP A 1 98 ? -3.711 -9.297 -23.625 1 63.88 98 TRP A N 1
ATOM 825 C CA . TRP A 1 98 ? -3.822 -10.711 -23.969 1 63.88 98 TRP A CA 1
ATOM 826 C C . TRP A 1 98 ? -5.109 -11.312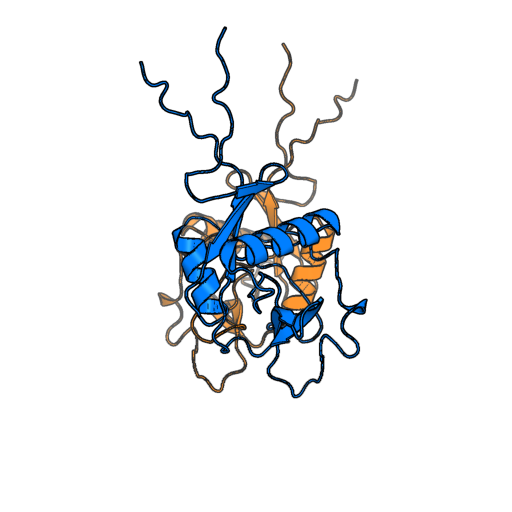 -23.406 1 63.88 98 TRP A C 1
ATOM 828 O O . TRP A 1 98 ? -5.395 -12.492 -23.625 1 63.88 98 TRP A O 1
ATOM 838 N N . CYS A 1 99 ? -5.777 -10.484 -22.703 1 64.44 99 CYS A N 1
ATOM 839 C CA . CYS A 1 99 ? -7.066 -10.938 -22.203 1 64.44 99 CYS A CA 1
ATOM 840 C C . CYS A 1 99 ? -8.195 -10.07 -22.734 1 64.44 99 CYS A C 1
ATOM 842 O O . CYS A 1 99 ? -8.656 -9.148 -22.047 1 64.44 99 CYS A O 1
ATOM 844 N N . PRO A 1 100 ? -8.594 -10.414 -23.906 1 66.44 100 PRO A N 1
ATOM 845 C CA . PRO A 1 100 ? -9.641 -9.57 -24.484 1 66.44 100 PRO A CA 1
ATOM 846 C C . PRO A 1 100 ? -10.789 -9.32 -23.516 1 66.44 100 PRO A C 1
ATOM 848 O O . PRO A 1 100 ? -11.211 -10.227 -22.797 1 66.44 100 PRO A O 1
ATOM 851 N N . GLY A 1 101 ? -11.203 -8.008 -23.484 1 66.56 101 GLY A N 1
ATOM 852 C CA . GLY A 1 101 ? -12.336 -7.625 -22.656 1 66.56 101 GLY A CA 1
ATOM 853 C C . GLY A 1 101 ? -11.961 -7.348 -21.219 1 66.56 101 GLY A C 1
ATOM 854 O O . GLY A 1 101 ? -12.812 -6.969 -20.406 1 66.56 101 GLY A O 1
ATOM 855 N N . GLN A 1 102 ? -10.766 -7.648 -20.953 1 71.25 102 GLN A N 1
ATOM 856 C CA . GLN A 1 102 ? -10.305 -7.414 -19.594 1 71.25 102 GLN A CA 1
ATOM 857 C C . GLN A 1 102 ? -9.391 -6.191 -19.531 1 71.25 102 GLN A C 1
ATOM 859 O O . GLN A 1 102 ? -8.766 -5.82 -20.516 1 71.25 102 GLN A O 1
ATOM 864 N N . PRO A 1 103 ? -9.305 -5.629 -18.312 1 63.44 103 PRO A N 1
ATOM 865 C CA . PRO A 1 103 ? -10.156 -5.789 -17.125 1 63.44 103 PRO A CA 1
ATOM 866 C C . PRO A 1 103 ? -11.594 -5.328 -17.375 1 63.44 103 PRO A C 1
ATOM 868 O O . PRO A 1 103 ? -11.82 -4.348 -18.078 1 63.44 103 PRO A O 1
ATOM 871 N N . ASN A 1 104 ? -12.5 -6.168 -17.031 1 66 104 ASN A N 1
ATOM 872 C CA . ASN A 1 104 ? -13.891 -5.738 -17.109 1 66 104 ASN A CA 1
ATOM 873 C C . ASN A 1 104 ? -14.164 -4.566 -16.172 1 66 104 ASN A C 1
ATOM 875 O O . ASN A 1 104 ? -14.086 -4.711 -14.953 1 66 104 ASN A O 1
ATOM 879 N N . ASN A 1 105 ? -14.148 -3.533 -16.734 1 61.94 105 ASN A N 1
ATOM 880 C CA . ASN A 1 105 ? -14.391 -2.312 -15.977 1 61.94 105 ASN A CA 1
ATOM 881 C C . ASN A 1 105 ? -15.883 -2.008 -15.867 1 61.94 105 ASN A C 1
ATOM 883 O O . ASN A 1 105 ? -16.281 -0.843 -15.789 1 61.94 105 ASN A O 1
ATOM 887 N N . ASP A 1 106 ? -16.547 -3.088 -16.031 1 58.72 106 ASP A N 1
ATOM 888 C CA . ASP A 1 106 ? -17.969 -2.824 -15.891 1 58.72 106 ASP A CA 1
ATOM 889 C C . ASP A 1 106 ? -18.312 -2.357 -14.477 1 58.72 106 ASP A C 1
ATOM 891 O O . ASP A 1 106 ? -17.859 -2.955 -13.5 1 58.72 106 ASP A O 1
ATOM 895 N N . TYR A 1 107 ? -18.812 -1.215 -14.414 1 56.91 107 TYR A N 1
ATOM 896 C CA . TYR A 1 107 ? -19.172 -0.517 -13.188 1 56.91 107 TYR A CA 1
ATOM 897 C C . TYR A 1 107 ? -19.938 -1.44 -12.234 1 56.91 107 TYR A C 1
ATOM 899 O O . TYR A 1 107 ? -19.859 -1.28 -11.016 1 56.91 107 TYR A O 1
ATOM 907 N N . PHE A 1 108 ? -20.531 -2.373 -12.898 1 56.28 108 PHE A N 1
ATOM 908 C CA . PHE A 1 108 ? -21.453 -3.158 -12.086 1 56.28 108 PHE A CA 1
ATOM 909 C C . PHE A 1 108 ? -20.766 -4.406 -11.547 1 56.28 108 PHE A C 1
ATOM 911 O O . PHE A 1 108 ? -21.344 -5.137 -10.734 1 56.28 108 PHE A O 1
ATOM 918 N N . THR A 1 109 ? -19.469 -4.516 -12 1 62.34 109 THR A N 1
ATOM 919 C CA . THR A 1 109 ? -18.875 -5.766 -11.539 1 62.34 109 THR A CA 1
ATOM 920 C C . THR A 1 109 ? -18.031 -5.535 -10.281 1 62.34 109 THR A C 1
ATOM 922 O O . THR A 1 109 ? -17.531 -4.434 -10.062 1 62.34 109 THR A O 1
ATOM 925 N N . SER A 1 110 ? -18.156 -6.309 -9.336 1 77.19 110 SER A N 1
ATOM 926 C CA . SER A 1 110 ? -17.406 -6.375 -8.086 1 77.19 110 SER A CA 1
ATOM 927 C C . SER A 1 110 ? -15.984 -6.875 -8.312 1 77.19 110 SER A C 1
ATOM 929 O O . SER A 1 110 ? -15.273 -7.188 -7.359 1 77.19 110 SER A O 1
ATOM 931 N N . GLU A 1 111 ? -15.594 -6.926 -9.609 1 86.94 111 GLU A N 1
ATOM 932 C CA . GLU A 1 111 ? -14.25 -7.422 -9.898 1 86.94 111 GLU A CA 1
ATOM 933 C C . GLU A 1 111 ? -13.219 -6.301 -9.812 1 86.94 111 GLU A C 1
ATOM 935 O O . GLU A 1 111 ? -13.102 -5.492 -10.734 1 86.94 111 GLU A O 1
ATOM 940 N N . ARG A 1 112 ? -12.445 -6.328 -8.773 1 93.56 112 ARG A N 1
ATOM 941 C CA . ARG A 1 112 ? -11.594 -5.176 -8.492 1 93.56 112 ARG A CA 1
ATOM 942 C C . ARG A 1 112 ? -10.172 -5.613 -8.148 1 93.56 112 ARG A C 1
ATOM 944 O O . ARG A 1 112 ? -9.305 -4.777 -7.895 1 93.56 112 ARG A O 1
ATOM 951 N N . CYS A 1 113 ? -9.945 -6.844 -8.141 1 96.19 113 CYS A N 1
ATOM 952 C CA . CYS A 1 113 ? -8.641 -7.359 -7.742 1 96.19 113 CYS A CA 1
ATOM 953 C C . CYS A 1 113 ? -8.008 -8.172 -8.859 1 96.19 113 CYS A C 1
ATOM 955 O O . CYS A 1 113 ? -8.695 -8.914 -9.57 1 96.19 113 CYS A O 1
ATOM 957 N N . LEU A 1 114 ? -6.75 -8.086 -8.945 1 95 114 LEU A N 1
ATOM 958 C CA . LEU A 1 114 ? -6.008 -8.617 -10.086 1 95 114 LEU A CA 1
ATOM 959 C C . LEU A 1 114 ? -5.547 -10.047 -9.812 1 95 114 LEU A C 1
ATOM 961 O O . LEU A 1 114 ? -5.055 -10.344 -8.719 1 95 114 LEU A O 1
ATOM 965 N N . GLN A 1 115 ? -5.816 -10.844 -10.758 1 93.56 115 GLN A N 1
ATOM 966 C CA . GLN A 1 115 ? -5.25 -12.188 -10.781 1 93.56 115 GLN A CA 1
ATOM 967 C C . GLN A 1 115 ? -4.672 -12.523 -12.156 1 93.56 115 GLN A C 1
ATOM 969 O O . GLN A 1 115 ? -5.027 -11.891 -13.148 1 93.56 115 GLN A O 1
ATOM 974 N N . ILE A 1 116 ? -3.787 -13.484 -12.141 1 91.75 116 ILE A N 1
ATOM 975 C CA . ILE A 1 116 ? -3.191 -13.898 -13.406 1 91.75 116 ILE A CA 1
ATOM 976 C C . ILE A 1 116 ? -3.533 -15.359 -13.688 1 91.75 116 ILE A C 1
ATOM 978 O O . ILE A 1 116 ? -4.035 -16.062 -12.805 1 91.75 116 ILE A O 1
ATOM 982 N N . ASN A 1 117 ? -3.283 -15.734 -14.984 1 87.56 117 ASN A N 1
ATOM 983 C CA . ASN A 1 117 ? -3.488 -17.094 -15.492 1 87.56 117 ASN A CA 1
ATOM 984 C C . ASN A 1 117 ? -4.969 -17.438 -15.555 1 87.56 117 ASN A C 1
ATOM 986 O O . ASN A 1 117 ? -5.348 -18.594 -15.297 1 87.56 117 ASN A O 1
ATOM 990 N N . SER A 1 118 ? -5.648 -16.344 -15.695 1 74.19 118 SER A N 1
ATOM 991 C CA . SER A 1 118 ? -7.027 -16.656 -16.047 1 74.19 118 SER A CA 1
ATOM 992 C C . SER A 1 118 ? -7.102 -17.344 -17.406 1 74.19 118 SER A C 1
ATOM 994 O O . SER A 1 118 ? -6.469 -16.922 -18.375 1 74.19 118 SER A O 1
ATOM 996 N N . SER A 1 119 ? -7.879 -18.297 -17.391 1 68.75 119 SER A N 1
ATOM 997 C CA . SER A 1 119 ? -7.98 -19.094 -18.609 1 68.75 119 SER A CA 1
ATOM 998 C C . SER A 1 119 ? -6.613 -19.297 -19.25 1 68.75 119 SER A C 1
ATOM 1000 O O . SER A 1 119 ? -6.488 -19.281 -20.484 1 68.75 119 SER A O 1
ATOM 1002 N N . GLY A 1 120 ? -5.586 -19.234 -18.531 1 61.31 120 GLY A N 1
ATOM 1003 C CA . GLY A 1 120 ? -4.242 -19.672 -18.875 1 61.31 120 GLY A CA 1
ATOM 1004 C C . GLY A 1 120 ? -3.312 -18.531 -19.234 1 61.31 120 GLY A C 1
ATOM 1005 O O . GLY A 1 120 ? -2.113 -18.734 -19.438 1 61.31 120 GLY A O 1
ATOM 1006 N N . LYS A 1 121 ? -3.752 -17.359 -19.453 1 64.88 121 LYS A N 1
ATOM 1007 C CA . LYS A 1 121 ? -2.648 -16.625 -20.062 1 64.88 121 LYS A CA 1
ATOM 1008 C C . LYS A 1 121 ? -2.697 -15.156 -19.688 1 64.88 121 LYS A C 1
ATOM 1010 O O . LYS A 1 121 ? -1.801 -14.391 -20.047 1 64.88 121 LYS A O 1
ATOM 1015 N N . CYS A 1 122 ? -3.684 -14.719 -18.969 1 75.62 122 CYS A N 1
ATOM 1016 C CA . CYS A 1 122 ? -3.719 -13.258 -18.984 1 75.62 122 CYS A CA 1
ATOM 1017 C C . CYS A 1 122 ? -4.125 -12.711 -17.625 1 75.62 122 CYS A C 1
ATOM 1019 O O . CYS A 1 122 ? -4.477 -13.469 -16.719 1 75.62 122 CYS A O 1
ATOM 1021 N N . TRP A 1 123 ? -3.83 -11.391 -17.531 1 84.62 123 TRP A N 1
ATOM 1022 C CA . TRP A 1 123 ? -4.301 -10.656 -16.359 1 84.62 123 TRP A CA 1
ATOM 1023 C C . TRP A 1 123 ? -5.816 -10.5 -16.391 1 84.62 123 TRP A C 1
ATOM 1025 O O . TRP A 1 123 ? -6.402 -10.25 -17.453 1 84.62 123 TRP A O 1
ATOM 1035 N N . ASP A 1 124 ? -6.391 -10.797 -15.305 1 85.88 124 ASP A N 1
ATOM 1036 C CA . ASP A 1 124 ? -7.836 -10.609 -15.188 1 85.88 124 ASP A CA 1
ATOM 1037 C C . ASP A 1 124 ? -8.211 -10.086 -13.805 1 85.88 124 ASP A C 1
ATOM 1039 O O . ASP A 1 124 ? -7.484 -10.312 -12.836 1 85.88 124 ASP A O 1
ATOM 1043 N N . ASN A 1 125 ? -9.195 -9.344 -13.828 1 88.94 125 ASN A N 1
ATOM 1044 C CA . ASN A 1 125 ? -9.719 -8.922 -12.531 1 88.94 125 ASN A CA 1
ATOM 1045 C C . ASN A 1 125 ? -10.852 -9.828 -12.062 1 88.94 125 ASN A C 1
ATOM 1047 O O . ASN A 1 125 ? -11.617 -10.344 -12.875 1 88.94 125 ASN A O 1
ATOM 1051 N N . LYS A 1 126 ? -10.852 -10.023 -10.797 1 90.5 126 LYS A N 1
ATOM 1052 C CA . LYS A 1 126 ? -11.867 -10.852 -10.141 1 90.5 126 LYS A CA 1
ATOM 1053 C C . LYS A 1 126 ? -12.367 -10.188 -8.859 1 90.5 126 LYS A C 1
ATOM 1055 O O . LYS A 1 126 ? -11.781 -9.211 -8.391 1 90.5 126 LYS A O 1
ATOM 1060 N N . SER A 1 127 ? -13.578 -10.758 -8.461 1 93.19 127 SER A N 1
ATOM 1061 C CA . SER A 1 127 ? -14.023 -10.297 -7.152 1 93.19 127 SER A CA 1
ATOM 1062 C C . SER A 1 127 ? -12.953 -10.516 -6.09 1 93.19 127 SER A C 1
ATOM 1064 O O . SER A 1 127 ? -12.359 -11.594 -6.016 1 93.19 127 SER A O 1
ATOM 1066 N N . CYS A 1 128 ? -12.719 -9.555 -5.223 1 96.31 128 CYS A N 1
ATOM 1067 C CA . CYS A 1 128 ? -11.656 -9.578 -4.223 1 96.31 128 CYS A CA 1
ATOM 1068 C C . CYS A 1 128 ? -11.898 -10.68 -3.197 1 96.31 128 CYS A C 1
ATOM 1070 O O . CYS A 1 128 ? -10.977 -11.086 -2.488 1 96.31 128 CYS A O 1
ATOM 1072 N N . THR A 1 129 ? -13.102 -11.133 -3.152 1 96.06 129 THR A N 1
ATOM 1073 C CA . THR A 1 129 ? -13.453 -12.086 -2.107 1 96.06 129 THR A CA 1
ATOM 1074 C C . THR A 1 129 ? -13.32 -13.523 -2.615 1 96.06 129 THR A C 1
ATOM 1076 O O . THR A 1 129 ? -13.547 -14.477 -1.867 1 96.06 129 THR A O 1
ATOM 1079 N N . ASN A 1 130 ? -13.039 -13.68 -3.924 1 96 130 ASN A N 1
ATOM 1080 C CA . ASN A 1 130 ? -12.719 -15.023 -4.402 1 96 130 ASN A CA 1
ATOM 1081 C C . ASN A 1 130 ? -11.508 -15.602 -3.674 1 96 130 ASN A C 1
ATOM 1083 O O . ASN A 1 130 ? -10.648 -14.867 -3.193 1 96 130 ASN A O 1
ATOM 1087 N N . LEU A 1 131 ? -11.555 -16.859 -3.549 1 98.19 131 LEU A N 1
ATOM 1088 C CA . LEU A 1 131 ? -10.438 -17.516 -2.883 1 98.19 131 LEU A CA 1
ATOM 1089 C C . LEU A 1 131 ? -9.438 -18.062 -3.9 1 98.19 131 LEU A C 1
ATOM 1091 O O . LEU A 1 131 ? -9.773 -18.953 -4.688 1 98.19 131 LEU A O 1
ATOM 1095 N N . LEU A 1 132 ? -8.211 -17.562 -3.926 1 97.81 132 LEU A N 1
ATOM 1096 C CA . LEU A 1 132 ? -7.152 -17.969 -4.844 1 97.81 132 LEU A CA 1
ATOM 1097 C C . LEU A 1 132 ? -5.809 -18.031 -4.125 1 97.81 132 LEU A C 1
ATOM 1099 O O . LEU A 1 132 ? -5.621 -17.406 -3.086 1 97.81 132 LEU A O 1
ATOM 1103 N N . PRO A 1 133 ? -4.875 -18.859 -4.676 1 98.44 133 PRO A N 1
ATOM 1104 C CA . PRO A 1 133 ? -3.48 -18.734 -4.242 1 98.44 133 PRO A CA 1
ATOM 1105 C C . PRO A 1 133 ? -2.877 -17.375 -4.59 1 98.44 133 PRO A C 1
ATOM 1107 O O . PRO A 1 133 ? -3.525 -16.547 -5.246 1 98.44 133 PRO A O 1
ATOM 1110 N N . SER A 1 134 ? -1.676 -17.156 -4.066 1 98.75 134 SER A N 1
ATOM 1111 C CA . SER A 1 134 ? -1.093 -15.828 -4.254 1 98.75 134 SER A CA 1
ATOM 1112 C C . SER A 1 134 ? 0.422 -15.914 -4.41 1 98.75 134 SER A C 1
ATOM 1114 O O . SER A 1 134 ? 1.032 -16.938 -4.09 1 98.75 134 SER A O 1
ATOM 1116 N N . VAL A 1 135 ? 0.966 -14.883 -4.977 1 98.75 135 VAL A N 1
ATOM 1117 C CA . VAL A 1 135 ? 2.412 -14.688 -5 1 98.75 135 VAL A CA 1
ATOM 1118 C C . VAL A 1 135 ? 2.781 -13.469 -4.16 1 98.75 135 VAL A C 1
ATOM 1120 O O . VAL A 1 135 ? 2.199 -12.391 -4.324 1 98.75 135 VAL A O 1
ATOM 1123 N N . CYS A 1 136 ? 3.688 -13.641 -3.242 1 98.81 136 CYS A N 1
ATOM 1124 C CA . CYS A 1 136 ? 4.219 -12.555 -2.428 1 98.81 136 CYS A CA 1
ATOM 1125 C C . CYS A 1 136 ? 5.605 -12.148 -2.902 1 98.81 136 CYS A C 1
ATOM 1127 O O . CYS A 1 136 ? 6.309 -12.938 -3.535 1 98.81 136 CYS A O 1
ATOM 1129 N N . VAL A 1 137 ? 5.961 -10.922 -2.57 1 98.56 137 VAL A N 1
ATOM 1130 C CA . VAL A 1 137 ? 7.27 -10.414 -2.957 1 98.56 137 VAL A CA 1
ATOM 1131 C C . VAL A 1 137 ? 7.84 -9.555 -1.829 1 98.56 137 VAL A C 1
ATOM 1133 O O . VAL A 1 137 ? 7.094 -8.898 -1.097 1 98.56 137 VAL A O 1
ATOM 1136 N N . LYS A 1 138 ? 9.133 -9.617 -1.625 1 96.88 138 LYS A N 1
ATOM 1137 C CA . LYS A 1 138 ? 9.867 -8.727 -0.73 1 96.88 138 LYS A CA 1
ATOM 1138 C C . LYS A 1 138 ? 11.266 -8.43 -1.274 1 96.88 138 LYS A C 1
ATOM 1140 O O . LYS A 1 138 ? 11.75 -9.117 -2.17 1 96.88 138 LYS A O 1
ATOM 1145 N N . ASN A 1 139 ? 11.766 -7.336 -0.769 1 93.62 139 ASN A N 1
ATOM 1146 C CA . ASN A 1 139 ? 13.133 -6.992 -1.143 1 93.62 139 ASN A CA 1
ATOM 1147 C C . ASN A 1 139 ? 14.148 -7.953 -0.521 1 93.62 139 ASN A C 1
ATOM 1149 O O . ASN A 1 139 ? 13.961 -8.406 0.61 1 93.62 139 ASN A O 1
ATOM 1153 N N . ILE A 1 140 ? 15.102 -8.172 -1.309 1 91.31 140 ILE A N 1
ATOM 1154 C CA . ILE A 1 140 ? 16.109 -9.125 -0.851 1 91.31 140 ILE A CA 1
ATOM 1155 C C . ILE A 1 140 ? 16.797 -8.586 0.404 1 91.31 140 ILE A C 1
ATOM 1157 O O . ILE A 1 140 ? 17.141 -7.398 0.474 1 91.31 140 ILE A O 1
ATOM 1161 N N . GLU A 1 141 ? 16.562 -9.234 1.479 1 75.12 141 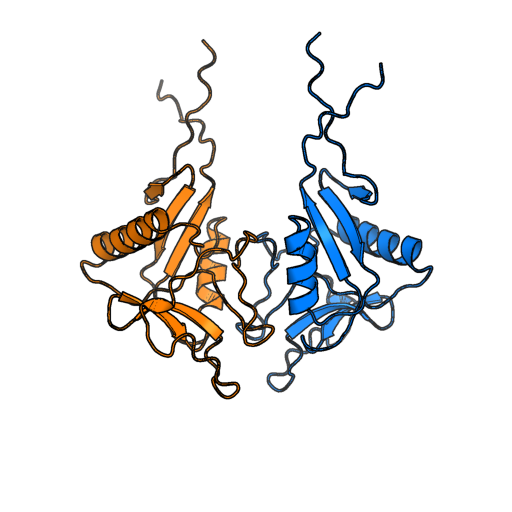GLU A N 1
ATOM 1162 C CA . GLU A 1 141 ? 17.203 -8.875 2.738 1 75.12 141 GLU A CA 1
ATOM 1163 C C . GLU A 1 141 ? 18.703 -9.203 2.711 1 75.12 141 GLU A C 1
ATOM 1165 O O . GLU A 1 141 ? 19.141 -10.062 1.94 1 75.12 141 GLU A O 1
ATOM 1170 N N . SER A 1 142 ? 19.484 -8.312 3.447 1 62.44 142 SER A N 1
ATOM 1171 C CA . SER A 1 142 ? 20.891 -8.641 3.623 1 62.44 142 SER A CA 1
ATOM 1172 C C . SER A 1 142 ? 21.078 -9.773 4.625 1 62.44 142 SER A C 1
ATOM 1174 O O . SER A 1 142 ? 20.641 -9.672 5.777 1 62.44 142 SER A O 1
ATOM 1176 N N . PHE A 1 143 ? 20.625 -10.852 4.316 1 57.47 143 PHE A N 1
ATOM 1177 C CA . PHE A 1 143 ? 20.906 -11.906 5.289 1 57.47 143 PHE A CA 1
ATOM 1178 C C . PHE A 1 143 ? 22.391 -12.195 5.363 1 57.47 143 PHE A C 1
ATOM 1180 O O . PHE A 1 143 ? 23.078 -12.266 4.332 1 57.47 143 PHE A O 1
ATOM 1187 N N . LEU A 1 144 ? 23.031 -11.797 6.434 1 50.59 144 LEU A N 1
ATOM 1188 C CA . LEU A 1 144 ? 24.328 -12.367 6.793 1 50.59 144 LEU A CA 1
ATOM 1189 C C . LEU A 1 144 ? 24.234 -13.883 6.941 1 50.59 144 LEU A C 1
ATOM 1191 O O . LEU A 1 144 ? 23.391 -14.383 7.688 1 50.59 144 LEU A O 1
ATOM 1195 N N . GLY A 1 145 ? 24.266 -14.492 5.902 1 46.38 145 GLY A N 1
ATOM 1196 C CA . GLY A 1 145 ? 24.359 -15.945 5.984 1 46.38 145 GLY A CA 1
ATOM 1197 C C . GLY A 1 145 ? 25.328 -16.406 7.062 1 46.38 145 GLY A C 1
ATOM 1198 O O . GLY A 1 145 ? 26.312 -15.742 7.352 1 46.38 145 GLY A O 1
ATOM 1199 N N . HIS A 1 146 ? 24.906 -17.062 8.07 1 44.47 146 HIS A N 1
ATOM 1200 C CA . HIS A 1 146 ? 25.781 -17.734 9.016 1 44.47 146 HIS A CA 1
ATOM 1201 C C . HIS A 1 146 ? 26.844 -18.547 8.297 1 44.47 146 HIS A C 1
ATOM 1203 O O . HIS A 1 146 ? 26.531 -19.391 7.445 1 44.47 146 HIS A O 1
ATOM 1209 N N . SER A 1 147 ? 28.047 -18.062 7.996 1 35.25 147 SER A N 1
ATOM 1210 C CA . SER A 1 147 ? 29.156 -18.938 7.664 1 35.25 147 SER A CA 1
ATOM 1211 C C . SER A 1 147 ? 29.172 -20.172 8.555 1 35.25 147 SER A C 1
ATOM 1213 O O . SER A 1 147 ? 29.156 -20.062 9.781 1 35.25 147 SER A O 1
ATOM 1215 N N . LYS A 1 148 ? 28.562 -21.281 8.133 1 33.75 148 LYS A N 1
ATOM 1216 C CA . LYS A 1 148 ? 29.047 -22.484 8.805 1 33.75 148 LYS A CA 1
ATOM 1217 C C . LYS A 1 148 ? 30.562 -22.469 8.914 1 33.75 148 LYS A C 1
ATOM 1219 O O . LYS A 1 148 ? 31.266 -22.344 7.902 1 33.75 148 LYS A O 1
ATOM 1224 N N . ALA A 1 149 ? 31.062 -22.109 10.141 1 29.94 149 ALA A N 1
ATOM 1225 C CA . ALA A 1 149 ? 32.344 -22.688 10.477 1 29.94 149 ALA A CA 1
ATOM 1226 C C . ALA A 1 149 ? 32.281 -24.219 10.477 1 29.94 149 ALA A C 1
ATOM 1228 O O . ALA A 1 149 ? 31.281 -24.797 10.93 1 29.94 149 ALA A O 1
ATOM 1229 N N . HIS B 1 1 ? 38.062 13.75 1.473 1 40.78 1 HIS B N 1
ATOM 1230 C CA . HIS B 1 1 ? 36.938 13.703 2.414 1 40.78 1 HIS B CA 1
ATOM 1231 C C . HIS B 1 1 ? 35.594 13.578 1.687 1 40.78 1 HIS B C 1
ATOM 1233 O O . HIS B 1 1 ? 35.125 14.531 1.061 1 40.78 1 HIS B O 1
ATOM 1239 N N . ASP B 1 2 ? 35.312 12.422 1.056 1 47.28 2 ASP B N 1
ATOM 1240 C CA . ASP B 1 2 ? 34.219 12.094 0.118 1 47.28 2 ASP B CA 1
ATOM 1241 C C . ASP B 1 2 ? 32.844 12.305 0.756 1 47.28 2 ASP B C 1
ATOM 1243 O O . ASP B 1 2 ? 32.469 11.562 1.655 1 47.28 2 ASP B O 1
ATOM 1247 N N . MET B 1 3 ? 32.5 13.539 0.982 1 49 3 MET B N 1
ATOM 1248 C CA . MET B 1 3 ? 31.297 13.938 1.694 1 49 3 MET B CA 1
ATOM 1249 C C . MET B 1 3 ? 30.062 13.297 1.064 1 49 3 MET B C 1
ATOM 1251 O O . MET B 1 3 ? 29.875 13.367 -0.151 1 49 3 MET B O 1
ATOM 1255 N N . LYS B 1 4 ? 29.609 12.219 1.64 1 59.34 4 LYS B N 1
ATOM 1256 C CA . LYS B 1 4 ? 28.391 11.578 1.157 1 59.34 4 LYS B CA 1
ATOM 1257 C C . LYS B 1 4 ? 27.281 12.602 0.947 1 59.34 4 LYS B C 1
ATOM 1259 O O . LYS B 1 4 ? 27.062 13.477 1.793 1 59.34 4 LYS B O 1
ATOM 1264 N N . PRO B 1 5 ? 26.859 12.695 -0.245 1 67.19 5 PRO B N 1
ATOM 1265 C CA . PRO B 1 5 ? 25.797 13.672 -0.504 1 67.19 5 PRO B CA 1
ATOM 1266 C C . PRO B 1 5 ? 24.703 13.641 0.555 1 67.19 5 PRO B C 1
ATOM 1268 O O . PRO B 1 5 ? 24.391 12.578 1.098 1 67.19 5 PRO B O 1
ATOM 1271 N N . LYS B 1 6 ? 24.438 14.719 1.111 1 74.62 6 LYS B N 1
ATOM 1272 C CA . LYS B 1 6 ? 23.438 14.836 2.164 1 74.62 6 LYS B CA 1
ATOM 1273 C C . LYS B 1 6 ? 22.047 14.508 1.635 1 74.62 6 LYS B C 1
ATOM 1275 O O . LYS B 1 6 ? 21.656 14.961 0.555 1 74.62 6 LYS B O 1
ATOM 1280 N N . LYS B 1 7 ? 21.359 13.617 2.322 1 84 7 LYS B N 1
ATOM 1281 C CA . LYS B 1 7 ? 19.953 13.312 2.062 1 84 7 LYS B CA 1
ATOM 1282 C C . LYS B 1 7 ? 19.062 14.516 2.359 1 84 7 LYS B C 1
ATOM 1284 O O . LYS B 1 7 ? 19.172 15.133 3.422 1 84 7 LYS B O 1
ATOM 1289 N N . GLN B 1 8 ? 18.484 15.102 1.347 1 88.56 8 GLN B N 1
ATOM 1290 C CA . GLN B 1 8 ? 17.562 16.203 1.564 1 88.56 8 GLN B CA 1
ATOM 1291 C C . GLN B 1 8 ? 16.281 16.016 0.772 1 88.56 8 GLN B C 1
ATOM 1293 O O . GLN B 1 8 ? 16.297 15.453 -0.326 1 88.56 8 GLN B O 1
ATOM 1298 N N . CYS B 1 9 ? 15.219 16.547 1.427 1 94.56 9 CYS B N 1
ATOM 1299 C CA . CYS B 1 9 ? 13.953 16.547 0.702 1 94.56 9 CYS B CA 1
ATOM 1300 C C . CYS B 1 9 ? 13.953 17.625 -0.386 1 94.56 9 CYS B C 1
ATOM 1302 O O . CYS B 1 9 ? 14.594 18.672 -0.237 1 94.56 9 CYS B O 1
ATOM 1304 N N . PRO B 1 10 ? 13.359 17.375 -1.542 1 92.62 10 PRO B N 1
ATOM 1305 C CA . PRO B 1 10 ? 13.203 18.422 -2.553 1 92.62 10 PRO B CA 1
ATOM 1306 C C . PRO B 1 10 ? 12.477 19.656 -2.02 1 92.62 10 PRO B C 1
ATOM 1308 O O . PRO B 1 10 ? 11.75 19.562 -1.026 1 92.62 10 PRO B O 1
ATOM 1311 N N . ASN B 1 11 ? 12.688 20.734 -2.688 1 92.12 11 ASN B N 1
ATOM 1312 C CA . ASN B 1 11 ? 12 21.969 -2.303 1 92.12 11 ASN B CA 1
ATOM 1313 C C . ASN B 1 11 ? 10.492 21.75 -2.199 1 92.12 11 ASN B C 1
ATOM 1315 O O . ASN B 1 11 ? 9.898 21.078 -3.041 1 92.12 11 ASN B O 1
ATOM 1319 N N . GLY B 1 12 ? 9.891 22.328 -1.118 1 94.25 12 GLY B N 1
ATOM 1320 C CA . GLY B 1 12 ? 8.453 22.25 -0.936 1 94.25 12 GLY B CA 1
ATOM 1321 C C . GLY B 1 12 ? 8.031 21.062 -0.076 1 94.25 12 GLY B C 1
ATOM 1322 O O . GLY B 1 12 ? 6.906 21.031 0.433 1 94.25 12 GLY B O 1
ATOM 1323 N N . TRP B 1 13 ? 8.938 20.125 0.022 1 96.69 13 TRP B N 1
ATOM 1324 C CA . TRP B 1 13 ? 8.656 18.969 0.858 1 96.69 13 TRP B CA 1
ATOM 1325 C C . TRP B 1 13 ? 9.211 19.156 2.266 1 96.69 13 TRP B C 1
ATOM 1327 O O . TRP B 1 13 ? 10.234 19.828 2.453 1 96.69 13 TRP B O 1
ATOM 1337 N N . THR B 1 14 ? 8.54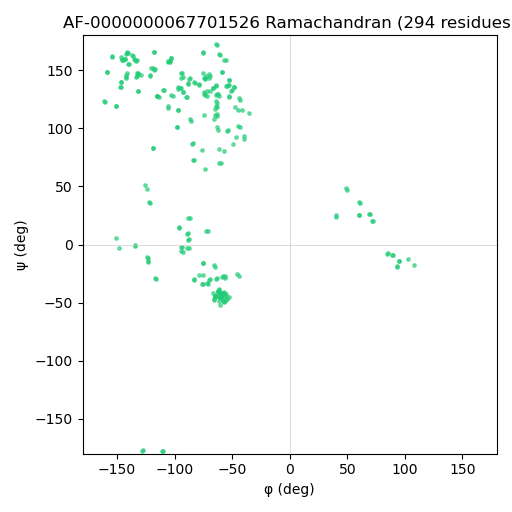7 18.609 3.256 1 97 14 THR B N 1
ATOM 1338 C CA . THR B 1 14 ? 8.961 18.734 4.648 1 97 14 THR B CA 1
ATOM 1339 C C . THR B 1 14 ? 9.492 17.406 5.168 1 97 14 THR B C 1
ATOM 1341 O O . THR B 1 14 ? 8.852 16.359 5.004 1 97 14 THR B O 1
ATOM 1344 N N . GLU B 1 15 ? 10.594 17.484 5.793 1 95.5 15 GLU B N 1
ATOM 1345 C CA . GLU B 1 15 ? 11.289 16.266 6.223 1 95.5 15 GLU B CA 1
ATOM 1346 C C . GLU B 1 15 ? 10.812 15.82 7.602 1 95.5 15 GLU B C 1
ATOM 1348 O O . GLU B 1 15 ? 10.586 16.641 8.484 1 95.5 15 GLU B O 1
ATOM 1353 N N . TYR B 1 16 ? 10.641 14.469 7.727 1 96.44 16 TYR B N 1
ATOM 1354 C CA . TYR B 1 16 ? 10.406 13.812 9.008 1 96.44 16 TYR B CA 1
ATOM 1355 C C . TYR B 1 16 ? 10.938 12.383 9 1 96.44 16 TYR B C 1
ATOM 1357 O O . TYR B 1 16 ? 10.461 11.547 8.227 1 96.44 16 TYR B O 1
ATOM 1365 N N . SER B 1 17 ? 11.883 12.047 9.852 1 94.25 17 SER B N 1
ATOM 1366 C CA . SER B 1 17 ? 12.406 10.695 10.047 1 94.25 17 SER B CA 1
ATOM 1367 C C . SER B 1 17 ? 12.781 10.055 8.711 1 94.25 17 SER B C 1
ATOM 1369 O O . SER B 1 17 ? 12.328 8.953 8.398 1 94.25 17 SER B O 1
ATOM 1371 N N . ASN B 1 18 ? 13.477 10.758 7.867 1 93.12 18 ASN B N 1
ATOM 1372 C CA . ASN B 1 18 ? 14.008 10.305 6.586 1 93.12 18 ASN B CA 1
ATOM 1373 C C . ASN B 1 18 ? 12.891 10.133 5.551 1 93.12 18 ASN B C 1
ATOM 1375 O O . ASN B 1 18 ? 13.031 9.359 4.609 1 93.12 18 ASN B O 1
ATOM 1379 N N . LEU B 1 19 ? 11.828 10.766 5.832 1 96.56 19 LEU B N 1
ATOM 1380 C CA . LEU B 1 19 ? 10.727 10.852 4.879 1 96.56 19 LEU B CA 1
ATOM 1381 C C . LEU B 1 19 ? 10.445 12.297 4.5 1 96.56 19 LEU B C 1
ATOM 1383 O O . LEU B 1 19 ? 10.766 13.219 5.258 1 96.56 19 LEU B O 1
ATOM 1387 N N . CYS B 1 20 ? 9.938 12.484 3.336 1 97.56 20 CYS B N 1
ATOM 1388 C CA . CYS B 1 20 ? 9.523 13.797 2.84 1 97.56 20 CYS B CA 1
ATOM 1389 C C . CYS B 1 20 ? 8.016 13.836 2.617 1 97.56 20 CYS B C 1
ATOM 1391 O O . CYS B 1 20 ? 7.465 12.992 1.915 1 97.56 20 CYS B O 1
ATOM 1393 N N . PHE B 1 21 ? 7.41 14.82 3.193 1 98.5 21 PHE B N 1
ATOM 1394 C CA . PHE B 1 21 ? 5.961 14.953 3.127 1 98.5 21 PHE B CA 1
ATOM 1395 C C . PHE B 1 21 ? 5.57 16.234 2.404 1 98.5 21 PHE B C 1
ATOM 1397 O O . PHE B 1 21 ? 6.289 17.234 2.479 1 98.5 21 PHE B O 1
ATOM 1404 N N . ILE B 1 22 ? 4.449 16.219 1.777 1 98.31 22 ILE B N 1
ATOM 1405 C CA . ILE B 1 22 ? 3.904 17.438 1.185 1 98.31 22 ILE B CA 1
ATOM 1406 C C . ILE B 1 22 ? 2.379 17.406 1.258 1 98.31 22 ILE B C 1
ATOM 1408 O O . ILE B 1 22 ? 1.768 16.344 1.157 1 98.31 22 ILE B O 1
ATOM 1412 N N . TYR B 1 23 ? 1.827 18.531 1.558 1 98.56 23 TYR B N 1
ATOM 1413 C CA . TYR B 1 23 ? 0.381 18.719 1.521 1 98.56 23 TYR B CA 1
ATOM 1414 C C . TYR B 1 23 ? -0.072 19.188 0.143 1 98.56 23 TYR B C 1
ATOM 1416 O O . TYR B 1 23 ? 0.448 20.172 -0.386 1 98.56 23 TYR B O 1
ATOM 1424 N N . VAL B 1 24 ? -1.013 18.516 -0.442 1 98.62 24 VAL B N 1
ATOM 1425 C CA . VAL B 1 24 ? -1.562 18.875 -1.745 1 98.62 24 VAL B CA 1
ATOM 1426 C C . VAL B 1 24 ? -2.949 19.5 -1.567 1 98.62 24 VAL B C 1
ATOM 1428 O O . VAL B 1 24 ? -3.895 18.812 -1.172 1 98.62 24 VAL B O 1
ATOM 1431 N N . PHE B 1 25 ? -3.115 20.688 -1.935 1 97.75 25 PHE B N 1
ATOM 1432 C CA . PHE B 1 25 ? -4.305 21.484 -1.669 1 97.75 25 PHE B CA 1
ATOM 1433 C C . PHE B 1 25 ? -5.457 21.062 -2.572 1 97.75 25 PHE B C 1
ATOM 1435 O O . PHE B 1 25 ? -6.625 21.156 -2.184 1 97.75 25 PHE B O 1
ATOM 1442 N N . HIS B 1 26 ? -5.113 20.672 -3.787 1 97.88 26 HIS B N 1
ATOM 1443 C CA . HIS B 1 26 ? -6.145 20.375 -4.773 1 97.88 26 HIS B CA 1
ATOM 1444 C C . HIS B 1 26 ? -7 19.188 -4.336 1 97.88 26 HIS B C 1
ATOM 1446 O O . HIS B 1 26 ? -6.473 18.125 -4.035 1 97.88 26 HIS B O 1
ATOM 1452 N N . ALA B 1 27 ? -8.312 19.391 -4.219 1 98.38 27 ALA B N 1
ATOM 1453 C CA . ALA B 1 27 ? -9.234 18.344 -3.824 1 98.38 27 ALA B CA 1
ATOM 1454 C C . ALA B 1 27 ? -9.414 17.312 -4.945 1 98.38 27 ALA B C 1
ATOM 1456 O O . ALA B 1 27 ? -9.672 17.688 -6.094 1 98.38 27 ALA B O 1
ATOM 1457 N N . MET B 1 28 ? -9.234 16.078 -4.625 1 98.69 28 MET B N 1
ATOM 1458 C CA . MET B 1 28 ? -9.328 14.961 -5.555 1 98.69 28 MET B CA 1
ATOM 1459 C C . MET B 1 28 ? -9.953 13.742 -4.879 1 98.69 28 MET B C 1
ATOM 1461 O O . MET B 1 28 ? -10.031 13.68 -3.65 1 98.69 28 MET B O 1
ATOM 1465 N N . SER B 1 29 ? -10.477 12.828 -5.676 1 98.5 29 SER B N 1
ATOM 1466 C CA . SER B 1 29 ? -10.812 11.531 -5.102 1 98.5 29 SER B CA 1
ATOM 1467 C C . SER B 1 29 ? -9.57 10.836 -4.543 1 98.5 29 SER B C 1
ATOM 1469 O O . SER B 1 29 ? -8.445 11.266 -4.809 1 98.5 29 SER B O 1
ATOM 1471 N N . TRP B 1 30 ? -9.773 9.883 -3.758 1 98.56 30 TRP B N 1
ATOM 1472 C CA . TRP B 1 30 ? -8.648 9.156 -3.178 1 98.56 30 TRP B CA 1
ATOM 1473 C C . TRP B 1 30 ? -7.727 8.617 -4.27 1 98.56 30 TRP B C 1
ATOM 1475 O O . TRP B 1 30 ? -6.504 8.75 -4.176 1 98.56 30 TRP B O 1
ATOM 1485 N N . ALA B 1 31 ? -8.328 7.988 -5.305 1 98.44 31 ALA B N 1
ATOM 1486 C CA . ALA B 1 31 ? -7.559 7.395 -6.391 1 98.44 31 ALA B CA 1
ATOM 1487 C C . ALA B 1 31 ? -6.805 8.461 -7.18 1 98.44 31 ALA B C 1
ATOM 1489 O O . ALA B 1 31 ? -5.641 8.273 -7.543 1 98.44 31 ALA B O 1
ATOM 1490 N N . GLN B 1 32 ? -7.477 9.516 -7.465 1 98.69 32 GLN B N 1
ATOM 1491 C CA . GLN B 1 32 ? -6.828 10.617 -8.164 1 98.69 32 GLN B CA 1
ATOM 1492 C C . GLN B 1 32 ? -5.691 11.203 -7.336 1 98.69 32 GLN B C 1
ATOM 1494 O O . GLN B 1 32 ? -4.668 11.617 -7.883 1 98.69 32 GLN B O 1
ATOM 1499 N N . ALA B 1 33 ? -5.898 11.336 -6.074 1 98.88 33 ALA B N 1
ATOM 1500 C CA . ALA B 1 33 ? -4.855 11.828 -5.176 1 98.88 33 ALA B CA 1
ATOM 1501 C C . ALA B 1 33 ? -3.635 10.906 -5.203 1 98.88 33 ALA B C 1
ATOM 1503 O O . ALA B 1 33 ? -2.498 11.383 -5.262 1 98.88 33 ALA B O 1
ATOM 1504 N N . GLN B 1 34 ? -3.871 9.609 -5.117 1 98.75 34 GLN B N 1
ATOM 1505 C CA . GLN B 1 34 ? -2.762 8.664 -5.199 1 98.75 34 GLN B CA 1
ATOM 1506 C C . GLN B 1 34 ? -2.027 8.797 -6.531 1 98.75 34 GLN B C 1
ATOM 1508 O O . GLN B 1 34 ? -0.798 8.711 -6.578 1 98.75 34 GLN B O 1
ATOM 1513 N N . ARG B 1 35 ? -2.748 8.906 -7.605 1 98.31 35 ARG B N 1
ATOM 1514 C CA . ARG B 1 35 ? -2.117 9.094 -8.906 1 98.31 35 ARG B CA 1
ATOM 1515 C C . ARG B 1 35 ? -1.251 10.352 -8.922 1 98.31 35 ARG B C 1
ATOM 1517 O O . ARG B 1 35 ? -0.158 10.352 -9.492 1 98.31 35 ARG B O 1
ATOM 1524 N N . ASN B 1 36 ? -1.77 11.422 -8.383 1 98.5 36 ASN B N 1
ATOM 1525 C CA . ASN B 1 36 ? -1.002 12.656 -8.297 1 98.5 36 ASN B CA 1
ATOM 1526 C C . ASN B 1 36 ? 0.292 12.461 -7.516 1 98.5 36 ASN B C 1
ATOM 1528 O O . ASN B 1 36 ? 1.347 12.953 -7.918 1 98.5 36 ASN B O 1
ATOM 1532 N N . CYS B 1 37 ? 0.2 11.828 -6.34 1 98.56 37 CYS B N 1
ATOM 1533 C CA . CYS B 1 37 ? 1.398 11.516 -5.566 1 98.56 37 CYS B CA 1
ATOM 1534 C C . CYS B 1 37 ? 2.373 10.68 -6.383 1 98.56 37 CYS B C 1
ATOM 1536 O O . CYS B 1 37 ? 3.582 10.906 -6.348 1 98.56 37 CYS B O 1
ATOM 1538 N N . ASP B 1 38 ? 1.847 9.719 -7.082 1 97.44 38 ASP B N 1
ATOM 1539 C CA . ASP B 1 38 ? 2.654 8.828 -7.91 1 97.44 38 ASP B CA 1
ATOM 1540 C C . ASP B 1 38 ? 3.463 9.609 -8.938 1 97.44 38 ASP B C 1
ATOM 1542 O O . ASP B 1 38 ? 4.617 9.273 -9.219 1 97.44 38 ASP B O 1
ATOM 1546 N N . PHE B 1 39 ? 2.879 10.57 -9.5 1 96.12 39 PHE B N 1
ATOM 1547 C CA . PHE B 1 39 ? 3.559 11.406 -10.492 1 96.12 39 PHE B CA 1
ATOM 1548 C C . PHE B 1 39 ? 4.789 12.062 -9.883 1 96.12 39 PHE B C 1
ATOM 1550 O O . PHE B 1 39 ? 5.773 12.312 -10.578 1 96.12 39 PHE B O 1
ATOM 1557 N N . MET B 1 40 ? 4.746 12.273 -8.602 1 95.94 40 MET B N 1
ATOM 1558 C CA . MET B 1 40 ? 5.875 12.891 -7.902 1 95.94 40 MET B CA 1
ATOM 1559 C C . MET B 1 40 ? 6.773 11.828 -7.285 1 95.94 40 MET B C 1
ATOM 1561 O O . MET B 1 40 ? 7.551 12.117 -6.371 1 95.94 40 MET B O 1
ATOM 1565 N N . LYS B 1 41 ? 6.57 10.578 -7.734 1 95.25 41 LYS B N 1
ATOM 1566 C CA . LYS B 1 41 ? 7.34 9.438 -7.238 1 95.25 41 LYS B CA 1
ATOM 1567 C C . LYS B 1 41 ? 7.141 9.258 -5.738 1 95.25 41 LYS B C 1
ATOM 1569 O O . LYS B 1 41 ? 8.102 9 -5.004 1 95.25 41 LYS B O 1
ATOM 1574 N N . ALA B 1 42 ? 5.965 9.516 -5.328 1 97.88 42 ALA B N 1
ATOM 1575 C CA . ALA B 1 42 ? 5.527 9.406 -3.938 1 97.88 42 ALA B CA 1
ATOM 1576 C C . ALA B 1 42 ? 4.254 8.57 -3.828 1 97.88 42 ALA B C 1
ATOM 1578 O O . ALA B 1 42 ? 3.84 7.93 -4.797 1 97.88 42 ALA B O 1
ATOM 1579 N N . ASN B 1 43 ? 3.736 8.445 -2.623 1 98.75 43 ASN B N 1
ATOM 1580 C CA . ASN B 1 43 ? 2.447 7.832 -2.322 1 98.75 43 ASN B CA 1
ATOM 1581 C C . ASN B 1 43 ? 1.644 8.672 -1.335 1 98.75 43 ASN B C 1
ATOM 1583 O O . ASN B 1 43 ? 2.191 9.562 -0.682 1 98.75 43 ASN B O 1
ATOM 1587 N N . LEU B 1 44 ? 0.293 8.422 -1.355 1 98.88 44 LEU B N 1
ATOM 1588 C CA . LEU B 1 44 ? -0.439 8.93 -0.198 1 98.88 44 LEU B CA 1
ATOM 1589 C C . LEU B 1 44 ? 0.206 8.453 1.101 1 98.88 44 LEU B C 1
ATOM 1591 O O . LEU B 1 44 ? 0.652 7.309 1.196 1 98.88 44 LEU B O 1
ATOM 1595 N N . ALA B 1 45 ? 0.227 9.312 2.074 1 98.44 45 ALA B N 1
ATOM 1596 C CA . ALA B 1 45 ? 1.053 9.117 3.264 1 98.44 45 ALA B CA 1
ATOM 1597 C C . ALA B 1 45 ? 0.461 8.039 4.164 1 98.44 45 ALA B C 1
ATOM 1599 O O . ALA B 1 45 ? -0.761 7.93 4.297 1 98.44 45 ALA B O 1
ATOM 1600 N N . SER B 1 46 ? 1.316 7.273 4.75 1 97.69 46 SER B N 1
ATOM 1601 C CA . SER B 1 46 ? 1.005 6.367 5.852 1 97.69 46 SER B CA 1
ATOM 1602 C C . SER B 1 46 ? 1.48 6.938 7.188 1 97.69 46 SER B C 1
ATOM 1604 O O . SER B 1 46 ? 2.273 7.883 7.219 1 97.69 46 SER B O 1
ATOM 1606 N N . VAL B 1 47 ? 0.929 6.438 8.227 1 95.12 47 VAL B N 1
ATOM 1607 C CA . VAL B 1 47 ? 1.296 6.863 9.57 1 95.12 47 VAL B CA 1
ATOM 1608 C C . VAL B 1 47 ? 1.539 5.637 10.453 1 95.12 47 VAL B C 1
ATOM 1610 O O . VAL B 1 47 ? 0.71 4.727 10.5 1 95.12 47 VAL B O 1
ATOM 1613 N N . HIS B 1 48 ? 2.668 5.68 11.156 1 95.06 48 HIS B N 1
ATOM 1614 C CA . HIS B 1 48 ? 3.064 4.457 11.844 1 95.06 48 HIS B CA 1
ATOM 1615 C C . HIS B 1 48 ? 3.229 4.695 13.344 1 95.06 48 HIS B C 1
ATOM 1617 O O . HIS B 1 48 ? 3.297 3.742 14.125 1 95.06 48 HIS B O 1
ATOM 1623 N N . THR B 1 49 ? 3.297 5.938 13.773 1 93.94 49 THR B N 1
ATOM 1624 C CA . THR B 1 49 ? 3.398 6.277 15.188 1 93.94 49 THR B CA 1
ATOM 1625 C C . THR B 1 49 ? 2.561 7.516 15.508 1 93.94 49 THR B C 1
ATOM 1627 O O . THR B 1 49 ? 2.115 8.219 14.602 1 93.94 49 THR B O 1
ATOM 1630 N N . PHE B 1 50 ? 2.354 7.715 16.828 1 91.25 50 PHE B N 1
ATOM 1631 C CA . PHE B 1 50 ? 1.638 8.898 17.281 1 91.25 50 PHE B CA 1
ATOM 1632 C C . PHE B 1 50 ? 2.395 10.172 16.891 1 91.25 50 PHE B C 1
ATOM 1634 O O . PHE B 1 50 ? 1.787 11.156 16.484 1 91.25 50 PHE B O 1
ATOM 1641 N N . GLU B 1 51 ? 3.66 10.109 17.016 1 94.31 51 GLU B N 1
ATOM 1642 C CA . GLU B 1 51 ? 4.492 11.258 16.688 1 94.31 51 GLU B CA 1
ATOM 1643 C C . GLU B 1 51 ? 4.398 11.609 15.203 1 94.31 51 GLU B C 1
ATOM 1645 O O . GLU B 1 51 ? 4.32 12.781 14.836 1 94.31 51 GLU B O 1
ATOM 1650 N N . GLU B 1 52 ? 4.453 10.594 14.414 1 94.81 52 GLU B N 1
ATOM 1651 C CA . GLU B 1 52 ? 4.316 10.797 12.977 1 94.81 52 GLU B CA 1
ATOM 1652 C C . GLU B 1 52 ? 2.947 11.383 12.633 1 94.81 52 GLU B C 1
ATOM 1654 O O . GLU B 1 52 ? 2.834 12.234 11.75 1 94.81 52 GLU B O 1
ATOM 1659 N N . TYR B 1 53 ? 1.948 10.938 13.273 1 92.88 53 TYR B N 1
ATOM 1660 C CA . TYR B 1 53 ? 0.603 11.469 13.086 1 92.88 53 TYR B CA 1
ATOM 1661 C C . TYR B 1 53 ? 0.55 12.953 13.43 1 92.88 53 TYR B C 1
ATOM 1663 O O . TYR B 1 53 ? -0.032 13.75 12.688 1 92.88 53 TYR B O 1
ATOM 1671 N N . LYS B 1 54 ? 1.008 13.312 14.562 1 92.44 54 LYS B N 1
ATOM 1672 C CA . LYS B 1 54 ? 1.048 14.711 14.984 1 92.44 54 LYS B CA 1
ATOM 1673 C C . LYS B 1 54 ? 1.809 15.57 13.977 1 92.44 54 LYS B C 1
ATOM 1675 O O . LYS B 1 54 ? 1.422 16.703 13.703 1 92.44 54 LYS B O 1
ATOM 1680 N N . PHE B 1 55 ? 2.916 15.031 13.516 1 96.25 55 PHE B N 1
ATOM 1681 C CA . PHE B 1 55 ? 3.678 15.75 12.5 1 96.25 55 PHE B CA 1
ATOM 1682 C C . PHE B 1 55 ? 2.803 16.062 11.297 1 96.25 55 PHE B C 1
ATOM 1684 O O . PHE B 1 55 ? 2.809 17.188 10.797 1 96.25 55 PHE B O 1
ATOM 1691 N N . VAL B 1 56 ? 2.055 15.016 10.789 1 96.19 56 VAL B N 1
ATOM 1692 C CA . VAL B 1 56 ? 1.19 15.18 9.625 1 96.19 56 VAL B CA 1
ATOM 1693 C C . VAL B 1 56 ? 0.11 16.219 9.922 1 96.19 56 VAL B C 1
ATOM 1695 O O . VAL B 1 56 ? -0.202 17.062 9.078 1 96.19 56 VAL B O 1
ATOM 1698 N N . GLN B 1 57 ? -0.442 16.188 11.109 1 93.75 57 GLN B N 1
ATOM 1699 C CA . GLN B 1 57 ? -1.439 17.172 11.523 1 93.75 57 GLN B CA 1
ATOM 1700 C C . GLN B 1 57 ? -0.867 18.594 11.477 1 93.75 57 GLN B C 1
ATOM 1702 O O . GLN B 1 57 ? -1.536 19.516 11.031 1 93.75 57 GLN B O 1
ATOM 1707 N N . HIS B 1 58 ? 0.261 18.719 11.945 1 95.62 58 HIS B N 1
ATOM 1708 C CA . HIS B 1 58 ? 0.917 20.016 11.945 1 95.62 58 HIS B CA 1
ATOM 1709 C C . HIS B 1 58 ? 1.188 20.5 10.523 1 95.62 58 HIS B C 1
ATOM 1711 O O . HIS B 1 58 ? 1.057 21.688 10.234 1 95.62 58 HIS B O 1
ATOM 1717 N N . LEU B 1 59 ? 1.668 19.625 9.703 1 97.38 59 LEU B N 1
ATOM 1718 C CA . LEU B 1 59 ? 1.902 19.953 8.297 1 97.38 59 LEU B CA 1
ATOM 1719 C C . LEU B 1 59 ? 0.644 20.531 7.66 1 97.38 59 LEU B C 1
ATOM 1721 O O . LEU B 1 59 ? 0.707 21.531 6.953 1 97.38 59 LEU B O 1
ATOM 1725 N N . ILE B 1 60 ? -0.486 19.906 7.918 1 96.44 60 ILE B N 1
ATOM 1726 C CA . ILE B 1 60 ? -1.764 20.344 7.367 1 96.44 60 ILE B CA 1
ATOM 1727 C C . ILE B 1 60 ? -2.131 21.703 7.938 1 96.44 60 ILE B C 1
ATOM 1729 O O . ILE B 1 60 ? -2.504 22.609 7.195 1 96.44 60 ILE B O 1
ATOM 1733 N N . PHE B 1 61 ? -2.021 21.828 9.188 1 95 61 PHE B N 1
ATOM 1734 C CA . PHE B 1 61 ? -2.377 23.062 9.852 1 95 61 PHE B CA 1
ATOM 1735 C C . PHE B 1 61 ? -1.509 24.219 9.352 1 95 61 PHE B C 1
ATOM 1737 O O . PHE B 1 61 ? -2.004 25.328 9.117 1 95 61 PHE B O 1
ATOM 1744 N N . ASN B 1 62 ? -0.241 23.969 9.258 1 96.25 62 ASN B N 1
ATOM 1745 C CA . ASN B 1 62 ? 0.679 25 8.797 1 96.25 62 ASN B CA 1
ATOM 1746 C C . ASN B 1 62 ? 0.382 25.406 7.355 1 96.25 62 ASN B C 1
ATOM 1748 O O . ASN B 1 62 ? 0.624 26.562 6.969 1 96.25 62 ASN B O 1
ATOM 1752 N N . SER B 1 63 ? -0.131 24.453 6.637 1 95.75 63 SER B N 1
ATOM 1753 C CA . SER B 1 63 ? -0.402 24.719 5.227 1 95.75 63 SER B CA 1
ATOM 1754 C C . SER B 1 63 ? -1.741 25.422 5.043 1 95.75 63 SER B C 1
ATOM 1756 O O . SER B 1 63 ? -1.916 26.188 4.094 1 95.75 63 SER B O 1
ATOM 1758 N N . THR B 1 64 ? -2.693 25.188 5.922 1 95.25 64 THR B N 1
ATOM 1759 C CA . THR B 1 64 ? -4.059 25.641 5.66 1 95.25 64 THR B CA 1
ATOM 1760 C C . THR B 1 64 ? -4.559 26.531 6.785 1 95.25 64 THR B C 1
ATOM 1762 O O . THR B 1 64 ? -5.582 27.203 6.641 1 95.25 64 THR B O 1
ATOM 1765 N N . HIS B 1 65 ? -3.859 26.594 7.879 1 94.25 65 HIS B N 1
ATOM 1766 C CA . HIS B 1 65 ? -4.25 27.312 9.094 1 94.25 65 HIS B CA 1
ATOM 1767 C C . HIS B 1 65 ? -5.562 26.766 9.648 1 94.25 65 HIS B C 1
ATOM 1769 O O . HIS B 1 65 ? -6.348 27.5 10.242 1 94.25 65 HIS B O 1
ATOM 1775 N N . ALA B 1 66 ? -5.832 25.5 9.328 1 91.81 66 ALA B N 1
ATOM 1776 C CA . ALA B 1 66 ? -7.008 24.781 9.828 1 91.81 66 ALA B CA 1
ATOM 1777 C C . ALA B 1 66 ? -6.762 23.281 9.844 1 91.81 66 ALA B C 1
ATOM 1779 O O . ALA B 1 66 ? -5.793 22.797 9.258 1 91.81 66 ALA B O 1
ATOM 1780 N N . SER B 1 67 ? -7.539 22.578 10.594 1 91.44 67 SER B N 1
ATOM 1781 C CA . SER B 1 67 ? -7.523 21.109 10.562 1 91.44 67 SER B CA 1
ATOM 1782 C C . SER B 1 67 ? -8.375 20.578 9.414 1 91.44 67 SER B C 1
ATOM 1784 O O . SER B 1 67 ? -9.398 19.922 9.648 1 91.44 67 SER B O 1
ATOM 1786 N N . GLN B 1 68 ? -7.898 20.719 8.242 1 93.5 68 GLN B N 1
ATOM 1787 C CA . GLN B 1 68 ? -8.633 20.391 7.031 1 93.5 68 GLN B CA 1
ATOM 1788 C C . GLN B 1 68 ? -8.719 18.875 6.84 1 93.5 68 GLN B C 1
ATOM 1790 O O . GLN B 1 68 ? -7.73 18.172 7.047 1 93.5 68 GLN B O 1
ATOM 1795 N N . GLN B 1 69 ? -9.922 18.359 6.598 1 94.81 69 GLN B N 1
ATOM 1796 C CA . GLN B 1 69 ? -10.039 16.953 6.199 1 94.81 69 GLN B CA 1
ATOM 1797 C C . GLN B 1 69 ? -9.094 16.641 5.043 1 94.81 69 GLN B C 1
ATOM 1799 O O . GLN B 1 69 ? -9.031 17.375 4.062 1 94.81 69 GLN B O 1
ATOM 1804 N N . THR B 1 70 ? -8.359 15.508 5.191 1 97 70 THR B N 1
ATOM 1805 C CA . THR B 1 70 ? -7.277 15.219 4.262 1 97 70 THR B CA 1
ATOM 1806 C C . THR B 1 70 ? -7.121 13.711 4.062 1 97 70 THR B C 1
ATOM 1808 O O . THR B 1 70 ? -7.188 12.945 5.023 1 97 70 THR B O 1
ATOM 1811 N N . TRP B 1 71 ? -6.949 13.328 2.744 1 98.19 71 TRP B N 1
ATOM 1812 C CA . TRP B 1 71 ? -6.695 11.922 2.447 1 98.19 71 TRP B CA 1
ATOM 1813 C C . TRP B 1 71 ? -5.344 11.484 2.998 1 98.19 71 TRP B C 1
ATOM 1815 O O . TRP B 1 71 ? -4.355 12.211 2.885 1 98.19 71 TRP B O 1
ATOM 1825 N N . LEU B 1 72 ? -5.336 10.352 3.615 1 97.81 72 LEU B N 1
ATOM 1826 C CA . LEU B 1 72 ? -4.125 9.555 3.783 1 97.81 72 LEU B CA 1
ATOM 1827 C C . LEU B 1 72 ? -4.195 8.281 2.943 1 97.81 72 LEU B C 1
ATOM 1829 O O . LEU B 1 72 ? -5.152 8.078 2.193 1 97.81 72 LEU B O 1
ATOM 1833 N N . GLY B 1 73 ? -3.166 7.469 3.061 1 98.44 73 GLY B N 1
ATOM 1834 C CA . GLY B 1 73 ? -3.014 6.371 2.119 1 98.44 73 GLY B CA 1
ATOM 1835 C C . GLY B 1 73 ? -3.73 5.105 2.555 1 98.44 73 GLY B C 1
ATOM 1836 O O . GLY B 1 73 ? -3.553 4.047 1.951 1 98.44 73 GLY B O 1
ATOM 1837 N N . GLY B 1 74 ? -4.531 5.113 3.547 1 97.19 74 GLY B N 1
ATOM 1838 C CA . GLY B 1 74 ? -5.207 3.93 4.051 1 97.19 74 GLY B CA 1
ATOM 1839 C C . GLY B 1 74 ? -6.52 3.648 3.348 1 97.19 74 GLY B C 1
ATOM 1840 O O . GLY B 1 74 ? -7.258 4.574 3.006 1 97.19 74 GLY B O 1
ATOM 1841 N N . SER B 1 75 ? -6.82 2.371 3.125 1 96.38 75 SER B N 1
ATOM 1842 C CA . SER B 1 75 ? -8.094 1.959 2.541 1 96.38 75 SER B CA 1
ATOM 1843 C C . SER B 1 75 ? -8.406 0.503 2.869 1 96.38 75 SER B C 1
ATOM 1845 O O . SER B 1 75 ? -7.492 -0.304 3.066 1 96.38 75 SER B O 1
ATOM 1847 N N . ASP B 1 76 ? -9.641 0.207 2.984 1 95.38 76 ASP B N 1
ATOM 1848 C CA . ASP B 1 76 ? -10.102 -1.175 3.098 1 95.38 76 ASP B CA 1
ATOM 1849 C C . ASP B 1 76 ? -11.086 -1.521 1.979 1 95.38 76 ASP B C 1
ATOM 1851 O O . ASP B 1 76 ? -12.047 -2.254 2.197 1 95.38 76 ASP B O 1
ATOM 1855 N N . ALA B 1 77 ? -10.867 -1.007 0.828 1 94.56 77 ALA B N 1
ATOM 1856 C CA . ALA B 1 77 ? -11.789 -1.084 -0.303 1 94.56 77 ALA B CA 1
ATOM 1857 C C . ALA B 1 77 ? -11.859 -2.504 -0.855 1 94.56 77 ALA B C 1
ATOM 1859 O O . ALA B 1 77 ? -12.867 -2.898 -1.443 1 94.56 77 ALA B O 1
ATOM 1860 N N . GLN B 1 78 ? -10.75 -3.25 -0.733 1 94.69 78 GLN B N 1
ATOM 1861 C CA . GLN B 1 78 ? -10.742 -4.602 -1.28 1 94.69 78 GLN B CA 1
ATOM 1862 C C . GLN B 1 78 ? -11.625 -5.535 -0.457 1 94.69 78 GLN B C 1
ATOM 1864 O O . GLN B 1 78 ? -12.227 -6.469 -0.995 1 94.69 78 GLN B O 1
ATOM 1869 N N . GLU B 1 79 ? -11.641 -5.277 0.781 1 93.38 79 GLU B N 1
ATOM 1870 C CA . GLU B 1 79 ? -12.461 -6.031 1.722 1 93.38 79 GLU B CA 1
ATOM 1871 C C . GLU B 1 79 ? -12.68 -5.246 3.012 1 93.38 79 GLU B C 1
ATOM 1873 O O . GLU B 1 79 ? -11.727 -4.883 3.695 1 93.38 79 GLU B O 1
ATOM 1878 N N . ASN B 1 80 ? -13.969 -5.062 3.293 1 91 80 ASN B N 1
ATOM 1879 C CA . ASN B 1 80 ? -14.328 -4.277 4.469 1 91 80 ASN B CA 1
ATOM 1880 C C . ASN B 1 80 ? -13.633 -4.797 5.727 1 91 80 ASN B C 1
ATOM 1882 O O . ASN B 1 80 ? -13.703 -5.988 6.027 1 91 80 ASN B O 1
ATOM 1886 N N . GLY B 1 81 ? -12.938 -3.887 6.461 1 90.44 81 GLY B N 1
ATOM 1887 C CA . GLY B 1 81 ? -12.289 -4.234 7.711 1 90.44 81 GLY B CA 1
ATOM 1888 C C . GLY B 1 81 ? -10.828 -4.59 7.547 1 90.44 81 GLY B C 1
ATOM 1889 O O . GLY B 1 81 ? -10.078 -4.625 8.523 1 90.44 81 GLY B O 1
ATOM 1890 N N . TYR B 1 82 ? -10.375 -4.828 6.348 1 93.62 82 TYR B N 1
ATOM 1891 C CA . TYR B 1 82 ? -8.969 -5.074 6.059 1 93.62 82 TYR B CA 1
ATOM 1892 C C . TYR B 1 82 ? -8.281 -3.807 5.559 1 93.62 82 TYR B C 1
ATOM 1894 O O . TYR B 1 82 ? -8.352 -3.482 4.371 1 93.62 82 TYR B O 1
ATOM 1902 N N . TRP B 1 83 ? -7.547 -3.176 6.477 1 95.06 83 TRP B N 1
ATOM 1903 C CA . TRP B 1 83 ? -6.934 -1.894 6.141 1 95.06 83 TRP B CA 1
ATOM 1904 C C . TRP B 1 83 ? -5.5 -2.084 5.664 1 95.06 83 TRP B C 1
ATOM 1906 O O . TRP B 1 83 ? -4.746 -2.869 6.242 1 95.06 83 TRP B O 1
ATOM 1916 N N . PHE B 1 84 ? -5.195 -1.396 4.574 1 97.75 84 PHE B N 1
ATOM 1917 C CA . PHE B 1 84 ? -3.844 -1.416 4.023 1 97.75 84 PHE B CA 1
ATOM 1918 C C . PHE B 1 84 ? -3.371 -0.005 3.697 1 97.75 84 PHE B C 1
ATOM 1920 O O . PHE B 1 84 ? -4.176 0.858 3.342 1 97.75 84 PHE B O 1
ATOM 1927 N N . TRP B 1 85 ? -2.049 0.209 3.895 1 98.19 85 TRP B N 1
ATOM 1928 C CA . TRP B 1 85 ? -1.422 1.419 3.373 1 98.19 85 TRP B CA 1
ATOM 1929 C C . TRP B 1 85 ? -1.045 1.248 1.905 1 98.19 85 TRP B C 1
ATOM 1931 O O . TRP B 1 85 ? -0.54 0.196 1.506 1 98.19 85 TRP B O 1
ATOM 1941 N N . ILE B 1 86 ? -1.242 2.232 1.118 1 98.56 86 ILE B N 1
ATOM 1942 C CA . ILE B 1 86 ? -1.011 2.148 -0.32 1 98.56 86 ILE B CA 1
ATOM 1943 C C . ILE B 1 86 ? 0.489 2.188 -0.604 1 98.56 86 ILE B C 1
ATOM 1945 O O . ILE B 1 86 ? 0.928 1.848 -1.705 1 98.56 86 ILE B O 1
ATOM 1949 N N . ASP B 1 87 ? 1.335 2.619 0.373 1 97.62 87 ASP B N 1
ATOM 1950 C CA . ASP B 1 87 ? 2.773 2.709 0.144 1 97.62 87 ASP B CA 1
ATOM 1951 C C . ASP B 1 87 ? 3.465 1.385 0.46 1 97.62 87 ASP B C 1
ATOM 1953 O O . ASP B 1 87 ? 4.695 1.299 0.436 1 97.62 87 ASP B O 1
ATOM 1957 N N . GLY B 1 88 ? 2.676 0.353 0.788 1 96.69 88 GLY B N 1
ATOM 1958 C CA . GLY B 1 88 ? 3.219 -0.985 0.959 1 96.69 88 GLY B CA 1
ATOM 1959 C C . GLY B 1 88 ? 3.68 -1.266 2.377 1 96.69 88 GLY B C 1
ATOM 1960 O O . GLY B 1 88 ? 4.035 -2.398 2.707 1 96.69 88 GLY B O 1
ATOM 1961 N N . THR B 1 89 ? 3.723 -0.26 3.217 1 96.75 89 THR B N 1
ATOM 1962 C CA . THR B 1 89 ? 4.133 -0.474 4.602 1 96.75 89 THR B CA 1
ATOM 1963 C C . THR B 1 89 ? 3.018 -1.141 5.398 1 96.75 89 THR B C 1
ATOM 1965 O O . THR B 1 89 ? 1.878 -1.222 4.938 1 96.75 89 THR B O 1
ATOM 1968 N N . GLN B 1 90 ? 3.354 -1.665 6.555 1 95.56 90 GLN B N 1
ATOM 1969 C CA . GLN B 1 90 ? 2.408 -2.436 7.355 1 95.56 90 GLN B CA 1
ATOM 1970 C C . GLN B 1 90 ? 1.456 -1.518 8.117 1 95.56 90 GLN B C 1
ATOM 1972 O O . GLN B 1 90 ? 1.868 -0.475 8.633 1 95.56 90 GLN B O 1
ATOM 1977 N N . PHE B 1 91 ? 0.208 -1.889 8.125 1 94.88 91 PHE B N 1
ATOM 1978 C CA . PHE B 1 91 ? -0.831 -1.159 8.836 1 94.88 91 PHE B CA 1
ATOM 1979 C C . PHE B 1 91 ? -0.868 -1.573 10.305 1 94.88 91 PHE B C 1
ATOM 1981 O O . PHE B 1 91 ? -1.62 -2.473 10.68 1 94.88 91 PHE B O 1
ATOM 1988 N N . ARG B 1 92 ? -0.081 -0.939 11.164 1 88.94 92 ARG B N 1
ATOM 1989 C CA . ARG B 1 92 ? 0.065 -1.399 12.539 1 88.94 92 ARG B CA 1
ATOM 1990 C C . ARG B 1 92 ? -0.447 -0.353 13.523 1 88.94 92 ARG B C 1
ATOM 1992 O O . ARG B 1 92 ? -0.829 -0.685 14.648 1 88.94 92 ARG B O 1
ATOM 1999 N N . TYR B 1 93 ? -0.385 0.904 13.188 1 85.5 93 TYR B N 1
ATOM 2000 C CA . TYR B 1 93 ? -0.847 1.985 14.055 1 85.5 93 TYR B CA 1
ATOM 2001 C C . TYR B 1 93 ? -2.201 2.51 13.594 1 85.5 93 TYR B C 1
ATOM 2003 O O . TYR B 1 93 ? -2.414 2.734 12.398 1 85.5 93 TYR B O 1
ATOM 2011 N N . THR B 1 94 ? -3.162 2.578 14.594 1 78.62 94 THR B N 1
ATOM 2012 C CA . THR B 1 94 ? -4.449 3.184 14.273 1 78.62 94 THR B CA 1
ATOM 2013 C C . THR B 1 94 ? -4.859 4.188 15.352 1 78.62 94 THR B C 1
ATOM 2015 O O . THR B 1 94 ? -4.387 4.113 16.484 1 78.62 94 THR B O 1
ATOM 2018 N N . ASN B 1 95 ? -5.504 5.133 14.938 1 75.81 95 ASN B N 1
ATOM 2019 C CA . ASN B 1 95 ? -6.031 6.145 15.852 1 75.81 95 ASN B CA 1
ATOM 2020 C C . ASN B 1 95 ? -7.539 6.32 15.68 1 75.81 95 ASN B C 1
ATOM 2022 O O . ASN B 1 95 ? -8.023 7.445 15.539 1 75.81 95 ASN B O 1
ATOM 2026 N N . TRP B 1 96 ? -8.156 5.211 15.727 1 71.44 96 TRP B N 1
ATOM 2027 C CA . TRP B 1 96 ? -9.602 5.238 15.555 1 71.44 96 TRP B CA 1
ATOM 2028 C C . TRP B 1 96 ? -10.289 5.68 16.844 1 71.44 96 TRP B C 1
ATOM 2030 O O . TRP B 1 96 ? -11.43 6.16 16.812 1 71.44 96 TRP B O 1
ATOM 2040 N N . TYR B 1 97 ? -9.664 5.441 17.828 1 65.38 97 TYR B N 1
ATOM 2041 C CA . TYR B 1 97 ? -10.227 5.574 19.156 1 65.38 97 TYR B 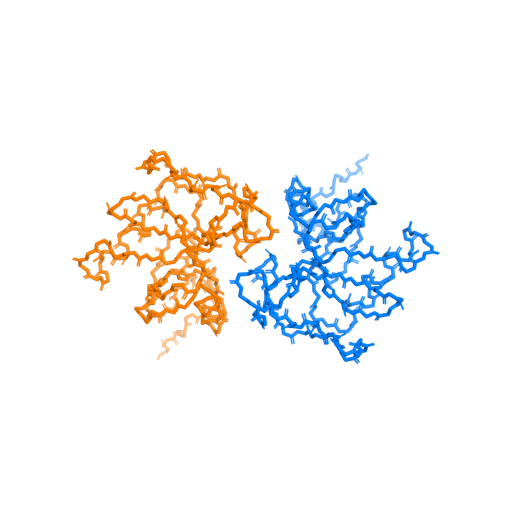CA 1
ATOM 2042 C C . TYR B 1 97 ? -10.766 6.98 19.391 1 65.38 97 TYR B C 1
ATOM 2044 O O . TYR B 1 97 ? -11.758 7.168 20.094 1 65.38 97 TYR B O 1
ATOM 2052 N N . TRP B 1 98 ? -10.211 7.727 18.75 1 64.19 98 TRP B N 1
ATOM 2053 C CA . TRP B 1 98 ? -10.609 9.102 19.031 1 64.19 98 TRP B CA 1
ATOM 2054 C C . TRP B 1 98 ? -11.797 9.508 18.156 1 64.19 98 TRP B C 1
ATOM 2056 O O . TRP B 1 98 ? -12.297 10.633 18.266 1 64.19 98 TRP B O 1
ATOM 2066 N N . CYS B 1 99 ? -12.125 8.617 17.359 1 64.88 99 CYS B N 1
ATOM 2067 C CA . CYS B 1 99 ? -13.312 8.875 16.562 1 64.88 99 CYS B CA 1
ATOM 2068 C C . CYS B 1 99 ? -14.391 7.832 16.828 1 64.88 99 CYS B C 1
ATOM 2070 O O . CYS B 1 99 ? -14.539 6.875 16.062 1 64.88 99 CYS B O 1
ATOM 2072 N N . PRO B 1 100 ? -15.078 8.094 17.844 1 66.88 100 PRO B N 1
ATOM 2073 C CA . PRO B 1 100 ? -16.094 7.082 18.172 1 66.88 100 PRO B CA 1
ATOM 2074 C C . PRO B 1 100 ? -16.938 6.676 16.953 1 66.88 100 PRO B C 1
ATOM 2076 O O . PRO B 1 100 ? -17.297 7.527 16.141 1 66.88 100 PRO B O 1
ATOM 2079 N N . GLY B 1 101 ? -17.109 5.312 16.875 1 67 101 GLY B N 1
ATOM 2080 C CA . GLY B 1 101 ? -17.953 4.773 15.82 1 67 101 GLY B CA 1
ATOM 2081 C C . GLY B 1 101 ? -17.203 4.578 14.508 1 67 101 GLY B C 1
ATOM 2082 O O . GLY B 1 101 ? -17.781 4.094 13.531 1 67 101 GLY B O 1
ATOM 2083 N N . GLN B 1 102 ? -16.047 5.062 14.547 1 71.81 102 GLN B N 1
ATOM 2084 C CA . GLN B 1 102 ? -15.25 4.926 13.336 1 71.81 102 GLN B CA 1
ATOM 2085 C C . GLN B 1 102 ? -14.172 3.861 13.508 1 71.81 102 GLN B C 1
ATOM 2087 O O . GLN B 1 102 ? -13.75 3.574 14.625 1 71.81 102 GLN B O 1
ATOM 2092 N N . PRO B 1 103 ? -13.727 3.326 12.359 1 63.75 103 PRO B N 1
ATOM 2093 C CA . PRO B 1 103 ? -14.281 3.369 11.008 1 63.75 103 PRO B CA 1
ATOM 2094 C C . PRO B 1 103 ? -15.648 2.688 10.906 1 63.75 103 PRO B C 1
ATOM 2096 O O . PRO B 1 103 ? -15.883 1.678 11.578 1 63.75 103 PRO B O 1
ATOM 2099 N N . ASN B 1 104 ? -16.547 3.383 10.344 1 66.44 104 ASN B N 1
ATOM 2100 C CA . ASN B 1 104 ? -17.828 2.744 10.094 1 66.44 104 ASN B CA 1
ATOM 2101 C C . ASN B 1 104 ? -17.688 1.567 9.133 1 66.44 104 ASN B C 1
ATOM 2103 O O . ASN B 1 104 ? -17.344 1.752 7.965 1 66.44 104 ASN B O 1
ATOM 2107 N N . ASN B 1 105 ? -17.688 0.556 9.695 1 62.25 105 ASN B N 1
ATOM 2108 C CA . ASN B 1 105 ? -17.547 -0.668 8.922 1 62.25 105 ASN B CA 1
ATOM 2109 C C . ASN B 1 105 ? -18.891 -1.2 8.461 1 62.25 105 ASN B C 1
ATOM 2111 O O . ASN B 1 105 ? -19.062 -2.408 8.289 1 62.25 105 ASN B O 1
ATOM 2115 N N . ASP B 1 106 ? -19.719 -0.257 8.453 1 59.16 106 ASP B N 1
ATOM 2116 C CA . ASP B 1 106 ? -21.016 -0.736 7.973 1 59.16 106 ASP B CA 1
ATOM 2117 C C . ASP B 1 106 ? -20.922 -1.224 6.527 1 59.16 106 ASP B C 1
ATOM 2119 O O . ASP B 1 106 ? -20.344 -0.546 5.676 1 59.16 106 ASP B O 1
ATOM 2123 N N . TYR B 1 107 ? -21.188 -2.412 6.371 1 57.19 107 TYR B N 1
ATOM 2124 C CA . TYR B 1 107 ? -21.141 -3.135 5.105 1 57.19 107 TYR B CA 1
ATOM 2125 C C . TYR B 1 107 ? -21.781 -2.324 3.988 1 57.19 107 TYR B C 1
ATOM 2127 O O . TYR B 1 107 ? -21.406 -2.449 2.822 1 57.19 107 TYR B O 1
ATOM 2135 N N . PHE B 1 108 ? -22.672 -1.521 4.48 1 56.5 108 PHE B N 1
ATOM 2136 C CA . PHE B 1 108 ? -23.484 -0.873 3.461 1 56.5 108 PHE B CA 1
ATOM 2137 C C . PHE B 1 108 ? -22.906 0.48 3.076 1 56.5 108 PHE B C 1
ATOM 2139 O O . PHE B 1 108 ? -23.359 1.111 2.121 1 56.5 108 PHE B O 1
ATOM 2146 N N . THR B 1 109 ? -21.797 0.763 3.818 1 62.44 109 THR B N 1
ATOM 2147 C CA . THR B 1 109 ? -21.312 2.096 3.482 1 62.44 109 THR B CA 1
ATOM 2148 C C . THR B 1 109 ? -20.172 2.016 2.461 1 62.44 109 THR B C 1
ATOM 2150 O O . THR B 1 109 ? -19.484 1.004 2.379 1 62.44 109 THR B O 1
ATOM 2153 N N . SER B 1 110 ? -20.203 2.803 1.533 1 77.12 110 SER B N 1
ATOM 2154 C CA . SER B 1 110 ? -19.203 3.002 0.49 1 77.12 110 SER B CA 1
ATOM 2155 C C . SER B 1 110 ? -17.953 3.705 1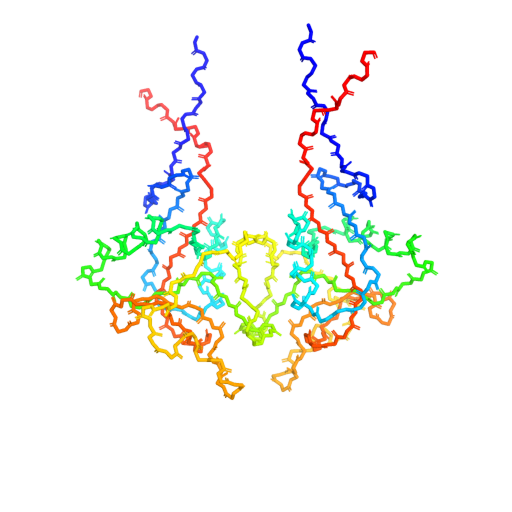.037 1 77.12 110 SER B C 1
ATOM 2157 O O . SER B 1 110 ? -17.094 4.129 0.272 1 77.12 110 SER B O 1
ATOM 2159 N N . GLU B 1 111 ? -17.906 3.773 2.396 1 87.06 111 GLU B N 1
ATOM 2160 C CA . GLU B 1 111 ? -16.75 4.465 2.982 1 87.06 111 GLU B CA 1
ATOM 2161 C C . GLU B 1 111 ? -15.578 3.518 3.168 1 87.06 111 GLU B C 1
ATOM 2163 O O . GLU B 1 111 ? -15.562 2.713 4.102 1 87.06 111 GLU B O 1
ATOM 2168 N N . ARG B 1 112 ? -14.578 3.699 2.342 1 93.69 112 ARG B N 1
ATOM 2169 C CA . ARG B 1 112 ? -13.516 2.699 2.285 1 93.69 112 ARG B CA 1
ATOM 2170 C C . ARG B 1 112 ? -12.141 3.359 2.281 1 93.69 112 ARG B C 1
ATOM 2172 O O . ARG B 1 112 ? -11.117 2.674 2.27 1 93.69 112 ARG B O 1
ATOM 2179 N N . CYS B 1 113 ? -12.117 4.609 2.305 1 96.25 113 CYS B N 1
ATOM 2180 C CA . CYS B 1 113 ? -10.852 5.324 2.213 1 96.25 113 CYS B CA 1
ATOM 2181 C C . CYS B 1 113 ? -10.633 6.207 3.438 1 96.25 113 CYS B C 1
ATOM 2183 O O . CYS B 1 113 ? -11.578 6.812 3.945 1 96.25 113 CYS B O 1
ATOM 2185 N N . LEU B 1 114 ? -9.438 6.32 3.799 1 95.06 114 LEU B N 1
ATOM 2186 C CA . LEU B 1 114 ? -9.078 6.945 5.066 1 95.06 114 LEU B CA 1
ATOM 2187 C C . LEU B 1 114 ? -8.797 8.43 4.883 1 95.06 114 LEU B C 1
ATOM 2189 O O . LEU B 1 114 ? -8.117 8.828 3.934 1 95.06 114 LEU B O 1
ATOM 2193 N N . GLN B 1 115 ? -9.406 9.156 5.73 1 93.69 115 GLN B N 1
ATOM 2194 C CA . GLN B 1 115 ? -9.078 10.57 5.859 1 93.69 115 GLN B CA 1
ATOM 2195 C C . GLN B 1 115 ? -8.906 10.961 7.32 1 93.69 115 GLN B C 1
ATOM 2197 O O . GLN B 1 115 ? -9.383 10.266 8.219 1 93.69 115 GLN B O 1
ATOM 2202 N N . ILE B 1 116 ? -8.195 12.047 7.508 1 91.81 116 ILE B N 1
ATOM 2203 C CA . ILE B 1 116 ? -7.988 12.531 8.867 1 91.81 116 ILE B CA 1
ATOM 2204 C C . ILE B 1 116 ? -8.609 13.914 9.023 1 91.81 116 ILE B C 1
ATOM 2206 O O . ILE B 1 116 ? -8.992 14.547 8.039 1 91.81 116 ILE B O 1
ATOM 2210 N N . ASN B 1 117 ? -8.734 14.289 10.359 1 87.75 117 ASN B N 1
ATOM 2211 C CA . ASN B 1 117 ? -9.258 15.586 10.766 1 87.75 117 ASN B CA 1
ATOM 2212 C C . ASN B 1 117 ? -10.75 15.703 10.477 1 87.75 117 ASN B C 1
ATOM 2214 O O . ASN B 1 117 ? -11.234 16.766 10.094 1 87.75 117 ASN B O 1
ATOM 2218 N N . SER B 1 118 ? -11.25 14.508 10.477 1 74.44 118 SER B N 1
ATOM 2219 C CA . SER B 1 118 ? -12.703 14.594 10.5 1 74.44 118 SER B CA 1
ATOM 2220 C C . SER B 1 118 ? -13.203 15.242 11.789 1 74.44 118 SER B C 1
ATOM 2222 O O . SER B 1 118 ? -12.727 14.914 12.875 1 74.44 118 SER B O 1
ATOM 2224 N N . SER B 1 119 ? -14.102 16.047 11.586 1 68.38 119 SER B N 1
ATOM 2225 C CA . SER B 1 119 ? -14.617 16.781 12.734 1 68.38 119 SER B CA 1
ATOM 2226 C C . SER B 1 119 ? -13.484 17.188 13.68 1 68.38 119 SER B C 1
ATOM 2228 O O . SER B 1 119 ? -13.648 17.141 14.898 1 68.38 119 SER B O 1
ATOM 2230 N N . GLY B 1 120 ? -12.367 17.281 13.211 1 61.22 120 GLY B N 1
ATOM 2231 C CA . GLY B 1 120 ? -11.25 17.953 13.859 1 61.22 120 GLY B CA 1
ATOM 2232 C C . GLY B 1 120 ? -10.203 16.984 14.383 1 61.22 120 GLY B C 1
ATOM 2233 O O . GLY B 1 120 ? -9.125 17.406 14.805 1 61.22 120 GLY B O 1
ATOM 2234 N N . LYS B 1 121 ? -10.5 15.766 14.539 1 64.75 121 LYS B N 1
ATOM 2235 C CA . LYS B 1 121 ? -9.367 15.227 15.289 1 64.75 121 LYS B CA 1
ATOM 2236 C C . LYS B 1 121 ? -9.156 13.75 14.984 1 64.75 121 LYS B C 1
ATOM 2238 O O . LYS B 1 121 ? -8.328 13.094 15.617 1 64.75 121 LYS B O 1
ATOM 2243 N N . CYS B 1 122 ? -9.852 13.188 14.094 1 76.31 122 CYS B N 1
ATOM 2244 C CA . CYS B 1 122 ? -9.695 11.742 14.141 1 76.31 122 CYS B CA 1
ATOM 2245 C C . CYS B 1 122 ? -9.664 11.148 12.734 1 76.31 122 CYS B C 1
ATOM 2247 O O . CYS B 1 122 ? -9.883 11.867 11.75 1 76.31 122 CYS B O 1
ATOM 2249 N N . TRP B 1 123 ? -9.195 9.891 12.781 1 84.81 123 TRP B N 1
ATOM 2250 C CA . TRP B 1 123 ? -9.25 9.109 11.547 1 84.81 123 TRP B CA 1
ATOM 2251 C C . TRP B 1 123 ? -10.68 8.711 11.219 1 84.81 123 TRP B C 1
ATOM 2253 O O . TRP B 1 123 ? -11.453 8.352 12.117 1 84.81 123 TRP B O 1
ATOM 2263 N N . ASP B 1 124 ? -11.031 8.93 10.008 1 86.06 124 ASP B N 1
ATOM 2264 C CA . ASP B 1 124 ? -12.359 8.523 9.562 1 86.06 124 ASP B CA 1
ATOM 2265 C C . ASP B 1 124 ? -12.32 7.984 8.133 1 86.06 124 ASP B C 1
ATOM 2267 O O . ASP B 1 124 ? -11.43 8.344 7.355 1 86.06 124 ASP B O 1
ATOM 2271 N N . ASN B 1 125 ? -13.133 7.086 7.945 1 88.94 125 ASN B N 1
ATOM 2272 C CA . ASN B 1 125 ? -13.266 6.613 6.57 1 88.94 125 ASN B CA 1
ATOM 2273 C C . ASN B 1 125 ? -14.383 7.352 5.832 1 88.94 125 ASN B C 1
ATOM 2275 O O . ASN B 1 125 ? -15.383 7.742 6.434 1 88.94 125 ASN B O 1
ATOM 2279 N N . LYS B 1 126 ? -14.133 7.566 4.598 1 90.62 126 LYS B N 1
ATOM 2280 C CA . LYS B 1 126 ? -15.07 8.234 3.707 1 90.62 126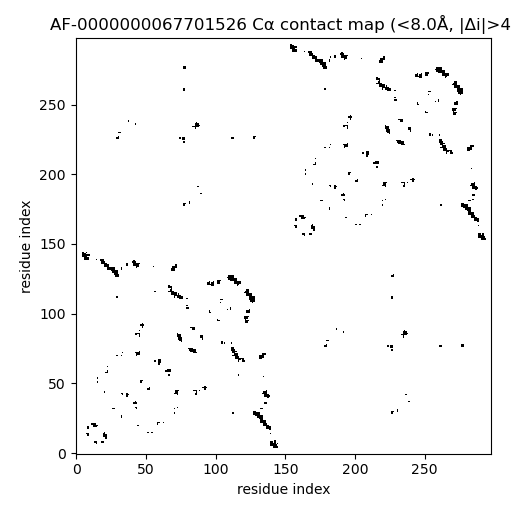 LYS B CA 1
ATOM 2281 C C . LYS B 1 126 ? -15.148 7.527 2.355 1 90.62 126 LYS B C 1
ATOM 2283 O O . LYS B 1 126 ? -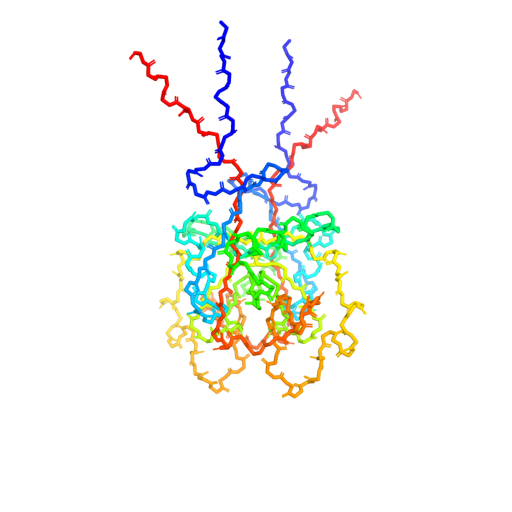14.312 6.668 2.053 1 90.62 126 LYS B O 1
ATOM 2288 N N . SER B 1 127 ? -16.297 7.922 1.67 1 93.25 127 SER B N 1
ATOM 2289 C CA . SER B 1 127 ? -16.344 7.418 0.301 1 93.25 127 SER B CA 1
ATOM 2290 C C . SER B 1 127 ? -15.094 7.816 -0.479 1 93.25 127 SER B C 1
ATOM 2292 O O . SER B 1 127 ? -14.664 8.977 -0.43 1 93.25 127 SER B O 1
ATOM 2294 N N . CYS B 1 128 ? -14.508 6.922 -1.233 1 96.25 128 CYS B N 1
ATOM 2295 C CA . CYS B 1 128 ? -13.258 7.129 -1.952 1 96.25 128 CYS B CA 1
ATOM 2296 C C . CYS B 1 128 ? -13.422 8.195 -3.027 1 96.25 128 CYS B C 1
ATOM 2298 O O . CYS B 1 128 ? -12.43 8.758 -3.502 1 96.25 128 CYS B O 1
ATOM 2300 N N . THR B 1 129 ? -14.625 8.445 -3.396 1 96.06 129 THR B N 1
ATOM 2301 C CA . THR B 1 129 ? -14.867 9.359 -4.512 1 96.06 129 THR B CA 1
ATOM 2302 C C . THR B 1 129 ? -15.078 10.781 -4.012 1 96.06 129 THR B C 1
ATOM 2304 O O . THR B 1 129 ? -15.266 11.703 -4.812 1 96.06 129 THR B O 1
ATOM 2307 N N . ASN B 1 130 ? -15.148 10.961 -2.652 1 96.06 130 ASN B N 1
ATOM 2308 C CA . ASN B 1 130 ? -15.164 12.32 -2.141 1 96.06 130 ASN B CA 1
ATOM 2309 C C . ASN B 1 130 ? -13.922 13.094 -2.572 1 96.06 130 ASN B C 1
ATOM 2311 O O . ASN B 1 130 ? -12.867 12.508 -2.814 1 96.06 130 ASN B O 1
ATOM 2315 N N . LEU B 1 131 ? -14.133 14.336 -2.73 1 98.19 131 LEU B N 1
ATOM 2316 C CA . LEU B 1 131 ? -13 15.18 -3.125 1 98.19 131 LEU B CA 1
ATOM 2317 C C . LEU B 1 131 ? -12.375 15.852 -1.91 1 98.19 131 LEU B C 1
ATOM 2319 O O . LEU B 1 131 ? -13.016 16.656 -1.238 1 98.19 131 LEU B O 1
ATOM 2323 N N . LEU B 1 132 ? -11.133 15.547 -1.596 1 97.81 132 LEU B N 1
ATOM 2324 C CA . LEU B 1 132 ? -10.398 16.094 -0.462 1 97.81 132 LEU B CA 1
ATOM 2325 C C . LEU B 1 132 ? -8.945 16.391 -0.842 1 97.81 132 LEU B C 1
ATOM 2327 O O . LEU B 1 132 ? -8.422 15.805 -1.797 1 97.81 132 LEU B O 1
ATOM 2331 N N . PRO B 1 133 ? -8.305 17.328 -0.114 1 98.44 133 PRO B N 1
ATOM 2332 C CA . PRO B 1 133 ? -6.844 17.438 -0.202 1 98.44 133 PRO B CA 1
ATOM 2333 C C . PRO B 1 133 ? -6.137 16.188 0.309 1 98.44 133 PRO B C 1
ATOM 2335 O O . PRO B 1 133 ? -6.785 15.266 0.816 1 98.44 133 PRO B O 1
ATOM 2338 N N . SER B 1 134 ? -4.832 16.156 0.116 1 98.75 134 SER B N 1
ATOM 2339 C CA . SER B 1 134 ? -4.113 14.93 0.459 1 98.75 134 SER B CA 1
ATOM 2340 C C . SER B 1 134 ? -2.709 15.234 0.968 1 98.75 134 SER B C 1
ATOM 2342 O O . SER B 1 134 ? -2.205 16.344 0.782 1 98.75 134 SER B O 1
ATOM 2344 N N . VAL B 1 135 ? -2.154 14.297 1.623 1 98.81 135 VAL B N 1
ATOM 2345 C CA . VAL B 1 135 ? -0.743 14.328 1.996 1 98.81 135 VAL B CA 1
ATOM 2346 C C . VAL B 1 135 ? 0.001 13.195 1.29 1 98.81 135 VAL B C 1
ATOM 2348 O O . VAL B 1 135 ? -0.427 12.039 1.335 1 98.81 135 VAL B O 1
ATOM 2351 N N . CYS B 1 136 ? 1.059 13.516 0.629 1 98.81 136 CYS B N 1
ATOM 2352 C CA . CYS B 1 136 ? 1.93 12.547 -0.018 1 98.81 136 CYS B CA 1
ATOM 2353 C C . CYS B 1 136 ? 3.213 12.344 0.779 1 98.81 136 CYS B C 1
ATOM 2355 O O . CYS B 1 136 ? 3.611 13.219 1.55 1 98.81 136 CYS B O 1
ATOM 2357 N N . VAL B 1 137 ? 3.828 11.211 0.558 1 98.62 137 VAL B N 1
ATOM 2358 C CA . VAL B 1 137 ? 5.074 10.898 1.252 1 98.62 137 VAL B CA 1
ATOM 2359 C C . VAL B 1 137 ? 6.02 10.164 0.307 1 98.62 137 VAL B C 1
ATOM 2361 O O . VAL B 1 137 ? 5.578 9.422 -0.57 1 98.62 137 VAL B O 1
ATOM 2364 N N . LYS B 1 138 ? 7.316 10.43 0.404 1 96.94 138 LYS B N 1
ATOM 2365 C CA . LYS B 1 138 ? 8.367 9.68 -0.276 1 96.94 138 LYS B CA 1
ATOM 2366 C C . LYS B 1 138 ? 9.625 9.594 0.585 1 96.94 138 LYS B C 1
ATOM 2368 O O . LYS B 1 138 ? 9.766 10.336 1.562 1 96.94 138 LYS B O 1
ATOM 2373 N N . ASN B 1 139 ? 10.406 8.617 0.248 1 93.62 139 ASN B N 1
ATOM 2374 C CA . ASN B 1 139 ? 11.688 8.484 0.938 1 93.62 139 ASN B CA 1
ATOM 2375 C C . ASN B 1 139 ? 12.641 9.617 0.561 1 93.62 139 ASN B C 1
ATOM 2377 O O . ASN B 1 139 ? 12.656 10.062 -0.587 1 93.62 139 ASN B O 1
ATOM 2381 N N . ILE B 1 140 ? 13.344 9.938 1.528 1 91.69 140 ILE B N 1
ATOM 2382 C CA . ILE B 1 140 ? 14.297 11.023 1.304 1 91.69 140 ILE B CA 1
ATOM 2383 C C . ILE B 1 140 ? 15.344 10.594 0.282 1 91.69 140 ILE B C 1
ATOM 2385 O O . ILE B 1 140 ? 15.812 9.453 0.308 1 91.69 140 ILE B O 1
ATOM 2389 N N . GLU B 1 141 ? 15.367 11.258 -0.804 1 75.62 141 GLU B N 1
ATOM 2390 C CA . GLU B 1 141 ? 16.359 10.984 -1.845 1 75.62 141 GLU B CA 1
ATOM 2391 C C . GLU B 1 141 ? 17.734 11.523 -1.458 1 75.62 141 GLU B C 1
ATOM 2393 O O . GLU B 1 141 ? 17.828 12.422 -0.62 1 75.62 141 GLU B O 1
ATOM 2398 N N . SER B 1 142 ? 18.75 10.727 -1.964 1 64.25 142 SER B N 1
ATOM 2399 C CA . SER B 1 142 ? 20.094 11.266 -1.828 1 64.25 142 SER B CA 1
ATOM 2400 C C . SER B 1 142 ? 20.359 12.375 -2.846 1 64.25 142 SER B C 1
ATOM 2402 O O . SER B 1 142 ? 20.062 12.211 -4.031 1 64.25 142 SER B O 1
ATOM 2404 N N . PHE B 1 143 ? 19.938 13.492 -2.557 1 58.34 143 PHE B N 1
ATOM 2405 C CA . PHE B 1 143 ? 20.266 14.547 -3.51 1 58.34 143 PHE B CA 1
ATOM 2406 C C . PHE B 1 143 ? 21.734 14.945 -3.408 1 58.34 143 PHE B C 1
ATOM 2408 O O . PHE B 1 143 ? 22.281 15.047 -2.307 1 58.34 143 PHE B O 1
ATOM 2415 N N . LEU B 1 144 ? 22.422 14.609 -4.453 1 52.47 144 LEU B N 1
ATOM 2416 C CA . LEU B 1 144 ? 23.734 15.227 -4.633 1 52.47 144 LEU B CA 1
ATOM 2417 C C . LEU B 1 144 ? 23.609 16.734 -4.777 1 52.47 144 LEU B C 1
ATOM 2419 O O . LEU B 1 144 ? 22.828 17.219 -5.59 1 52.47 144 LEU B O 1
ATOM 2423 N N . GLY B 1 145 ? 23.516 17.344 -3.723 1 46.28 145 GLY B N 1
ATOM 2424 C CA . GLY B 1 145 ? 23.578 18.797 -3.752 1 46.28 145 GLY B CA 1
ATOM 2425 C C . GLY B 1 145 ? 24.531 19.328 -4.805 1 46.28 145 GLY B C 1
ATOM 2426 O O . GLY B 1 145 ? 25.562 18.719 -5.09 1 46.28 145 GLY B O 1
ATOM 2427 N N . HIS B 1 146 ? 24.078 19.969 -5.777 1 45.5 146 HIS B N 1
ATOM 2428 C CA . HIS B 1 146 ? 24.969 20.719 -6.645 1 45.5 146 HIS B CA 1
ATOM 2429 C C . HIS B 1 146 ? 25.922 21.609 -5.832 1 45.5 146 HIS B C 1
ATOM 2431 O O . HIS B 1 146 ? 25.469 22.438 -5.039 1 45.5 146 HIS B O 1
ATOM 2437 N N . SER B 1 147 ? 27.062 21.172 -5.367 1 35.81 147 SER B N 1
ATOM 2438 C CA . SER B 1 147 ? 28.109 22.125 -4.961 1 35.81 147 SER B CA 1
ATOM 2439 C C . SER B 1 147 ? 28.188 23.297 -5.922 1 35.81 147 SER B C 1
ATOM 2441 O O . SER B 1 147 ? 28.359 23.109 -7.129 1 35.81 147 SER B O 1
ATOM 2443 N N . LYS B 1 148 ? 27.453 24.422 -5.691 1 32.81 148 LYS B N 1
ATOM 2444 C CA . LYS B 1 148 ? 27.969 25.625 -6.32 1 32.81 148 LYS B CA 1
ATOM 2445 C C . LYS B 1 148 ? 29.484 25.734 -6.113 1 32.81 148 LYS B C 1
ATOM 2447 O O . LYS B 1 148 ? 29.969 25.719 -4.98 1 32.81 148 LYS B O 1
ATOM 2452 N N . ALA B 1 149 ? 30.281 25.391 -7.184 1 29.2 149 ALA B N 1
ATOM 2453 C CA . ALA B 1 149 ? 31.547 26.109 -7.277 1 29.2 149 ALA B CA 1
ATOM 2454 C C . ALA B 1 149 ? 31.328 27.609 -7.383 1 29.2 149 ALA B C 1
ATOM 2456 O O . ALA B 1 149 ? 30.406 28.062 -8.07 1 29.2 149 ALA B O 1
#

pLDDT: mean 86.66, std 16.44, range [29.2, 98.88]

Secondary structure (DSSP, 8-state):
--------PPTT-EEETTEEEEEEEEEE-HHHHHHHHHHTT-EEPP--SHHHHHHHHHHHHHHHSS---EEEEEE--SSTT--EETTS--------TTSTT-S---TT--EEEEEEEETTTEEEEEETTS-EEEEEEEE----------/------B-PPTT-EEETTEEEEEEEEEE-HHHHHHHHHHTT-EEPP--SHHHHHHHHHHHHHHHSS---EEEEEE--SSTT--EETTS--------TTSTT-S---TT--EEEEEEEETTTEEEEEETTS-EEEEEEEEPPB-------

Foldseek 3Di:
DPPQQDQDAPPQWDDDPQKTKHWFFWWFFLVVQQVVLVVVVWGFADDDDPVSVVVVQVNVCVVPVASFKAFGQWWDQVHQPDIDGPVRDDDDDAFCVVPPCPPVSPVPFLFTTWIDCDVYGHIYTGRRGGIGITMIMDGRDSPNPPPPD/DPPQQDQDDPPQWDDDPQKTKHWFFWWFFLVVQQVVLVVVVWGFADDDDPVSVVVVQVNVCVVPVASFKAFGQWWDQVHQPDIDGPVRDDDDDAFCVVPPCPPVSPVPFLFTTWIAQDVHGHIYTDRRGGIGITMIMDGGDRDRPPPPD

Sequence (298 aa):
HDMKPKKQCPNGWTEYSNLCFIYVFHAMSWAQAQRNCDFMKANLASVHTFEEYKFVQHLIFNSTHASQQTWLGGSDAQENGYWFWIDGTQFRYTNWYWCPGQPNNDYFTSERCLQINSSGKCWDNKSCTNLLPSVCVKNIESFLGHSKAHDMKPKKQCPNGWTEYSNLCFIYVFHAMSWAQAQRNCDFMKANLASVHTFEEYKFVQHLIFNSTHASQQTWLGGSDAQENGYWFWIDGTQFRYTNWYWCPGQPNNDYFTSERCLQINSSGKCWDNKSCTNLLPSVCVKNIESFLGHSKA

Organism: Oreochromis niloticus (NCBI:txid8128)

Solvent-accessible surface area (backbone atoms only — not comparable to full-atom values): 15866 Å² total; per-residue (Å²): 132,85,71,70,62,59,69,42,51,59,91,87,40,45,74,54,96,67,26,20,34,37,78,41,78,68,61,27,26,51,53,56,42,34,52,56,21,41,76,69,71,26,24,28,26,76,58,70,45,72,66,53,43,51,50,53,53,47,53,44,24,73,71,65,77,38,64,61,53,26,36,40,20,36,32,20,48,64,35,86,86,48,64,40,28,44,50,38,55,81,69,78,49,79,57,33,78,72,19,82,78,36,61,56,71,50,84,84,52,70,36,28,24,32,27,32,26,46,98,59,68,12,41,32,51,33,46,26,71,48,67,34,21,32,32,28,30,30,69,46,41,73,36,66,67,77,72,82,123,132,85,71,70,56,57,70,42,53,58,90,86,39,45,76,55,94,68,25,23,32,36,78,41,77,69,60,28,26,52,54,55,42,35,51,55,22,40,74,69,71,27,23,28,27,76,59,70,46,71,66,53,41,52,50,54,51,47,54,44,23,74,72,65,76,37,65,62,54,26,36,40,20,37,32,19,48,64,34,86,85,50,65,39,28,44,52,38,54,82,69,79,49,81,57,33,79,73,19,81,78,35,61,56,69,49,86,84,52,70,36,29,24,30,26,33,25,45,98,58,68,12,39,32,51,33,46,26,74,48,67,34,20,34,32,29,30,30,71,46,40,72,33,69,67,76,74,80,125

InterPro domains:
  IPR001304 C-type lectin-like [PF00059] (27-138)
  IPR001304 C-type lectin-like [PS50041] (16-137)
  IPR001304 C-type lectin-like [SM00034] (9-137)
  IPR016186 C-type lectin-like/link domain superfamily [G3DSA:3.10.100.10] (1-139)
  IPR016187 C-type lectin fold [SSF56436] (7-140)
  IPR018378 C-type lectin, conserved site [PS00615] (113-136)
  IPR050111 C-type lectin and snaclec domain-containing protein [PTHR22803] (9-139)

Nearest PDB structures (foldseek):
  7juf-assembly2_B  TM=8.503E-01  e=3.252E-10  Homo sapiens
  7jud-assembly2_B  TM=8.652E-01  e=4.124E-10  Homo sapiens
  1htn-assembly1_A  TM=8.533E-01  e=2.928E-09  Homo sapiens
  1tn3-assembly1_A  TM=8.581E-01  e=1.293E-08  Homo sapiens
  3l9j-assembly1_C  TM=8.450E-01  e=3.766E-08  Homo sapiens